Protein AF-A0A534KFH5-F1 (afdb_monomer)

Solvent-accessible surface area (backbone atoms only — not comparable to full-atom values): 18175 Å² total; per-residue (Å²): 114,73,72,60,55,53,53,53,50,49,30,51,48,39,43,49,52,37,51,52,51,51,50,51,52,35,37,39,68,59,77,52,80,60,92,93,58,89,71,63,81,54,71,61,78,78,60,47,71,56,69,56,45,55,55,50,54,41,42,52,52,22,48,53,49,59,43,48,62,54,52,51,61,60,44,59,79,79,47,93,49,73,67,57,58,50,51,53,50,49,53,52,49,51,52,53,50,50,52,51,51,51,50,47,52,50,53,37,50,73,74,68,34,56,68,47,49,53,53,49,49,53,50,50,53,53,48,52,52,50,48,65,74,41,43,64,65,51,50,33,39,51,52,38,51,50,37,67,74,68,55,80,67,55,78,65,39,79,49,74,58,96,88,52,37,20,30,29,70,46,85,48,55,82,50,69,44,62,49,72,63,84,67,98,66,86,80,89,82,86,84,88,67,93,68,70,63,66,54,56,53,44,52,38,37,47,77,68,46,31,67,62,29,56,68,42,36,65,65,54,60,73,70,54,93,51,75,83,60,58,79,77,55,68,57,51,66,42,75,49,75,46,82,53,98,54,40,76,47,72,44,80,47,72,71,72,59,78,93,46,43,66,62,53,51,52,53,44,53,51,47,38,49,56,60,42,71,74,35,93,91,53,76,84,70,58,93,70,81,86,83,77,80,61,92,90,58,86,74,80,79,78,130

Mean predicted aligned error: 19.4 Å

Sequence (303 aa):
MRVAAWRQARALLWVGMTLVLLLALFIFAGVVTIPGIPTPRVDLSSLGPWVYILPLLLATKALLEVLRPVFRAALRTHVRYEADIFAHFQIVSYVVWGTAFALVAYVLVENGGQDLAYLGTAFVVASAALIFVMQEPLLNLVGWLVLIAMGLYKLGDRIEMNQARGYVVDITPMNTTLREVGGLLYGDSFTGRYVTIPKLLLESAEDIVAPMMRENRAHLRSKYEFADLADYIAEEPKVGWGLGASSVDLTLVYFCPVFAKGAYRTRLVKRILEKFSGETRVAFAYPHMQMVPSADKKVSVVR

Foldseek 3Di:
DVVVVVLVVVLVVLVVVLVVLVVVLCQCCVVDDDPPDDRPVDPCVVVACCSVLVSLVSVLVSVLSVCLVVLQVVCVVPDDDPVVSVVVSVVVSVVSVVVSVVVVVVSCVVRPVVVVVVVVVVVVVVVVVVCVVCVLLVVLQVVLVCCVVVVPDDQQDFDDDDPFTAGFHDRDSNDTDGDGDDDPDDDDDDPPDDDCLQVQLLVLQCVQAFVVLQVCLVVVVVPDPDPVCNVVDDSGWDWDWDDDPFDIDIDIDGDDPPVCVVVSVVSSVVSSCVSQVVDPVHDDTDDDDDDDDDPPDPPPPDD

Structure (mmCIF, N/CA/C/O backbone):
data_AF-A0A534KFH5-F1
#
_entry.id   AF-A0A534KFH5-F1
#
loop_
_atom_site.group_PDB
_atom_site.id
_atom_site.type_symbol
_atom_site.label_atom_id
_atom_site.label_alt_id
_atom_site.label_comp_id
_atom_site.label_asym_id
_atom_site.label_entity_id
_atom_site.label_seq_id
_atom_site.pdbx_PDB_ins_code
_atom_site.Cartn_x
_atom_site.Cartn_y
_atom_site.Cartn_z
_atom_site.occupancy
_atom_site.B_iso_or_equiv
_atom_site.auth_seq_id
_atom_site.auth_comp_id
_atom_site.auth_asym_id
_atom_site.auth_atom_id
_atom_site.pdbx_PDB_model_num
ATOM 1 N N . MET A 1 1 ? -4.664 -9.629 -41.632 1.00 49.66 1 MET A N 1
ATOM 2 C CA . MET A 1 1 ? -3.550 -9.117 -42.474 1.00 49.66 1 MET A CA 1
ATOM 3 C C . MET A 1 1 ? -2.877 -7.850 -41.922 1.00 49.66 1 MET A C 1
ATOM 5 O O . MET A 1 1 ? -1.654 -7.818 -41.900 1.00 49.66 1 MET A O 1
ATOM 9 N N . ARG A 1 2 ? -3.607 -6.847 -41.397 1.00 51.28 2 ARG A N 1
ATOM 10 C CA . ARG A 1 2 ? -3.020 -5.573 -40.905 1.00 51.28 2 ARG A CA 1
ATOM 11 C C . ARG A 1 2 ? -1.972 -5.702 -39.776 1.00 51.28 2 ARG A C 1
ATOM 13 O O . ARG A 1 2 ? -0.983 -4.981 -39.781 1.00 51.28 2 ARG A O 1
ATOM 20 N N . VAL A 1 3 ? -2.129 -6.660 -38.856 1.00 58.59 3 VAL A N 1
ATOM 21 C CA . VAL A 1 3 ? -1.206 -6.855 -37.711 1.00 58.59 3 VAL A CA 1
ATOM 22 C C . VAL A 1 3 ? 0.163 -7.419 -38.131 1.00 58.59 3 VAL A C 1
ATOM 24 O O . VAL A 1 3 ? 1.182 -7.120 -37.511 1.00 58.59 3 VAL A O 1
ATOM 27 N N . ALA A 1 4 ? 0.218 -8.224 -39.197 1.00 61.19 4 ALA A N 1
ATOM 28 C CA . ALA A 1 4 ? 1.471 -8.796 -39.694 1.00 61.19 4 ALA A CA 1
ATOM 29 C C . ALA A 1 4 ? 2.334 -7.743 -40.408 1.00 61.19 4 ALA A C 1
ATOM 31 O O . ALA A 1 4 ? 3.537 -7.674 -40.157 1.00 61.19 4 ALA A O 1
ATOM 32 N N . ALA A 1 5 ? 1.700 -6.878 -41.208 1.00 66.81 5 ALA A N 1
ATOM 33 C CA . ALA A 1 5 ? 2.363 -5.780 -41.910 1.00 66.81 5 ALA A CA 1
ATOM 34 C C . ALA A 1 5 ? 3.001 -4.773 -40.938 1.00 66.81 5 ALA A C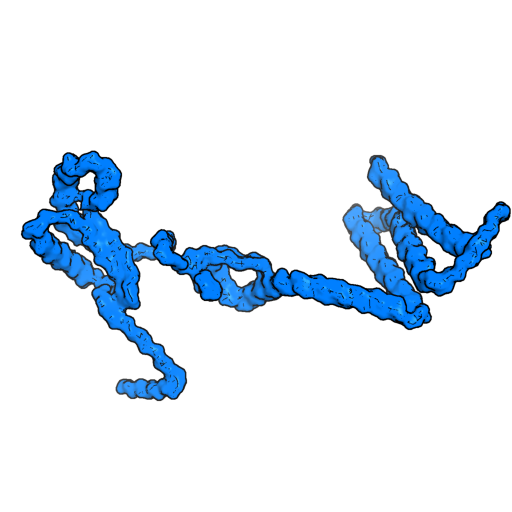 1
ATOM 36 O O . ALA A 1 5 ? 4.145 -4.373 -41.125 1.00 66.81 5 ALA A O 1
ATOM 37 N N . TRP A 1 6 ? 2.314 -4.433 -39.840 1.00 66.69 6 TRP A N 1
ATOM 38 C CA . TRP A 1 6 ? 2.844 -3.494 -38.844 1.00 66.69 6 TRP A CA 1
ATOM 39 C C . TRP A 1 6 ? 4.062 -4.046 -38.085 1.00 66.69 6 TRP A C 1
ATOM 41 O O . TRP A 1 6 ? 4.998 -3.315 -37.769 1.00 66.69 6 TRP A O 1
ATOM 51 N N . ARG A 1 7 ? 4.100 -5.363 -37.840 1.00 66.00 7 ARG A N 1
ATOM 52 C CA . ARG A 1 7 ? 5.252 -6.029 -37.210 1.00 66.00 7 ARG A CA 1
ATOM 53 C C . ARG A 1 7 ? 6.485 -6.063 -38.114 1.00 66.00 7 ARG A C 1
ATOM 55 O O . ARG A 1 7 ? 7.587 -5.865 -37.617 1.00 66.00 7 ARG A O 1
ATOM 62 N N . GLN A 1 8 ? 6.301 -6.314 -39.411 1.00 70.75 8 GLN A N 1
ATOM 63 C CA . GLN A 1 8 ? 7.390 -6.268 -40.394 1.00 70.75 8 GLN A CA 1
ATOM 64 C C . GLN A 1 8 ? 7.889 -4.833 -40.599 1.00 70.75 8 GLN A C 1
ATOM 66 O O . GLN A 1 8 ? 9.095 -4.612 -40.611 1.00 70.75 8 GLN A O 1
ATOM 71 N N . ALA A 1 9 ? 6.977 -3.857 -40.655 1.00 73.31 9 ALA A N 1
ATOM 72 C CA . ALA A 1 9 ? 7.325 -2.441 -40.727 1.00 73.31 9 ALA A CA 1
ATOM 73 C C . ALA A 1 9 ? 8.148 -1.990 -39.512 1.00 73.31 9 ALA A C 1
ATOM 75 O O . ALA A 1 9 ? 9.146 -1.300 -39.673 1.00 73.31 9 ALA A O 1
ATOM 76 N N . ARG A 1 10 ? 7.789 -2.428 -38.299 1.00 73.69 10 ARG A N 1
ATOM 77 C CA . ARG A 1 10 ? 8.550 -2.113 -37.084 1.00 73.69 10 ARG A CA 1
ATOM 78 C C . ARG A 1 10 ? 9.974 -2.680 -37.129 1.00 73.69 10 ARG A C 1
ATOM 80 O O . ARG A 1 10 ? 10.911 -1.924 -36.907 1.00 73.69 10 ARG A O 1
ATOM 87 N N . ALA A 1 11 ? 10.141 -3.947 -37.509 1.00 72.06 11 ALA A N 1
ATOM 88 C CA . ALA A 1 11 ? 11.471 -4.544 -37.650 1.00 72.06 11 ALA A CA 1
ATOM 89 C C . ALA A 1 11 ? 12.318 -3.813 -38.709 1.00 72.06 11 ALA A C 1
ATOM 91 O O . ALA A 1 11 ? 13.476 -3.494 -38.455 1.00 72.06 11 ALA A O 1
ATOM 92 N N . LEU A 1 12 ? 11.727 -3.479 -39.864 1.00 77.25 12 LEU A N 1
ATOM 93 C CA . LEU A 1 12 ? 12.395 -2.699 -40.911 1.00 77.25 12 LEU A CA 1
ATOM 94 C C . LEU A 1 12 ? 12.773 -1.289 -40.441 1.00 77.25 12 LEU A C 1
ATOM 96 O O . LEU A 1 12 ? 13.845 -0.808 -40.794 1.00 77.25 12 LEU A O 1
ATOM 100 N N . LEU A 1 13 ? 11.944 -0.647 -39.612 1.00 78.75 13 LEU A N 1
ATOM 101 C CA . LEU A 1 13 ? 12.259 0.652 -39.014 1.00 78.75 13 LEU A CA 1
ATOM 102 C C . LEU A 1 13 ? 13.457 0.569 -38.064 1.00 78.75 13 LEU A C 1
ATOM 104 O O . LEU A 1 13 ? 14.350 1.403 -38.166 1.00 78.75 13 LEU A O 1
ATOM 108 N N . TRP A 1 14 ? 13.518 -0.424 -37.169 1.00 75.69 14 TRP A N 1
ATOM 109 C CA . TRP A 1 14 ? 14.661 -0.559 -36.254 1.00 75.69 14 TRP A CA 1
ATOM 110 C C . TRP A 1 14 ? 15.946 -0.934 -36.994 1.00 75.69 14 TRP A C 1
ATOM 112 O O . TRP A 1 14 ? 16.987 -0.354 -36.698 1.00 75.69 14 TRP A O 1
ATOM 122 N N . VAL A 1 15 ? 15.876 -1.814 -37.999 1.00 75.62 15 VAL A N 1
ATOM 123 C CA . VAL A 1 15 ? 17.025 -2.142 -38.865 1.00 75.62 15 VAL A CA 1
ATOM 124 C C . VAL A 1 15 ? 17.484 -0.918 -39.657 1.00 75.62 15 VAL A C 1
ATOM 126 O O . VAL A 1 15 ? 18.671 -0.594 -39.656 1.00 75.62 15 VAL A O 1
ATOM 129 N N . GLY A 1 16 ? 16.553 -0.192 -40.280 1.00 73.56 16 GLY A N 1
ATOM 130 C CA . GLY A 1 16 ? 16.851 1.049 -40.991 1.00 73.56 16 GLY A CA 1
ATOM 131 C C . GLY A 1 16 ? 17.490 2.086 -40.070 1.00 73.56 16 GLY A C 1
ATOM 132 O O . GLY A 1 16 ? 18.516 2.660 -40.416 1.00 73.56 16 GLY A O 1
ATOM 133 N N . MET A 1 17 ? 16.962 2.254 -38.857 1.00 75.25 17 MET A N 1
ATOM 134 C CA . MET A 1 17 ? 17.508 3.179 -37.865 1.00 75.25 17 MET A CA 1
ATOM 135 C C . MET A 1 17 ? 18.910 2.773 -37.397 1.00 75.25 17 MET A C 1
ATOM 137 O O . MET A 1 17 ? 19.767 3.640 -37.261 1.00 75.25 17 MET A O 1
ATOM 141 N N . THR A 1 18 ? 19.190 1.476 -37.218 1.00 76.12 18 THR A N 1
ATOM 142 C CA . THR A 1 18 ? 20.554 1.003 -36.916 1.00 76.12 18 THR A CA 1
ATOM 143 C C . THR A 1 18 ? 21.526 1.230 -38.055 1.00 76.12 18 THR A C 1
ATOM 145 O O . THR A 1 18 ? 22.659 1.631 -37.814 1.00 76.12 18 THR A O 1
ATOM 148 N N . LEU A 1 19 ? 21.086 1.013 -39.292 1.00 77.12 19 LEU A N 1
ATOM 149 C CA . LEU A 1 19 ? 21.929 1.148 -40.470 1.00 77.12 19 LEU A CA 1
ATOM 150 C C . LEU A 1 19 ? 22.238 2.623 -40.746 1.00 77.12 19 LEU A C 1
ATOM 152 O O . LEU A 1 19 ? 23.383 2.961 -41.021 1.00 77.12 19 LEU A O 1
ATOM 156 N N . VAL A 1 20 ? 21.254 3.510 -40.566 1.00 79.19 20 VAL A N 1
ATOM 157 C CA . VAL A 1 20 ? 21.435 4.969 -40.623 1.00 79.19 20 VAL A CA 1
ATOM 158 C C . VAL A 1 20 ? 22.360 5.458 -39.508 1.00 79.19 20 VAL A C 1
ATOM 160 O O . VAL A 1 20 ? 23.243 6.266 -39.777 1.00 79.19 20 VAL A O 1
ATOM 163 N N . LEU A 1 21 ? 22.206 4.959 -38.277 1.00 77.25 21 LEU A N 1
ATOM 164 C CA . LEU A 1 21 ? 23.070 5.334 -37.154 1.00 77.25 21 LEU A CA 1
ATOM 165 C C . LEU A 1 21 ? 24.523 4.877 -37.380 1.00 77.25 21 LEU A C 1
ATOM 167 O O . LEU A 1 21 ? 25.444 5.662 -37.172 1.00 77.25 21 LEU A O 1
ATOM 171 N N . LEU A 1 22 ? 24.734 3.640 -37.844 1.00 75.38 22 LEU A N 1
ATOM 172 C CA . LEU A 1 22 ? 26.064 3.118 -38.178 1.00 75.38 22 LEU A CA 1
ATOM 173 C C . LEU A 1 22 ? 26.692 3.873 -39.353 1.00 75.38 22 LEU A C 1
ATOM 175 O O . LEU A 1 22 ? 27.874 4.195 -39.293 1.00 75.38 22 LEU A O 1
ATOM 179 N N . LEU A 1 23 ? 25.909 4.197 -40.388 1.00 73.19 23 LEU A N 1
ATOM 180 C CA . LEU A 1 23 ? 26.361 4.985 -41.536 1.00 73.19 23 LEU A CA 1
ATOM 181 C C . LEU A 1 23 ? 26.751 6.408 -41.116 1.00 73.19 23 LEU A C 1
ATOM 183 O O . LEU A 1 23 ? 27.814 6.884 -41.504 1.00 73.19 23 LEU A O 1
ATOM 187 N N . ALA A 1 24 ? 25.938 7.066 -40.286 1.00 69.12 24 ALA A N 1
ATOM 188 C CA . ALA A 1 24 ? 26.260 8.377 -39.731 1.00 69.12 24 ALA A CA 1
ATOM 189 C C . ALA A 1 24 ? 27.569 8.323 -38.931 1.00 69.12 24 ALA A C 1
ATOM 191 O O . ALA A 1 24 ? 28.459 9.138 -39.157 1.00 69.12 24 ALA A O 1
ATOM 192 N N . LEU A 1 25 ? 27.730 7.320 -38.066 1.00 70.81 25 LEU A N 1
ATOM 193 C CA . LEU A 1 25 ? 28.939 7.124 -37.268 1.00 70.81 25 LEU A CA 1
ATOM 194 C C . LEU A 1 25 ? 30.177 6.868 -38.147 1.00 70.81 25 LEU A C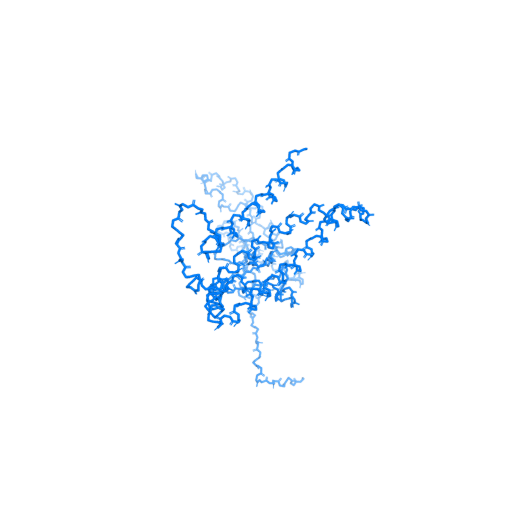 1
ATOM 196 O O . LEU A 1 25 ? 31.229 7.441 -37.886 1.00 70.81 25 LEU A O 1
ATOM 200 N N . PHE A 1 26 ? 30.044 6.099 -39.232 1.00 68.06 26 PHE A N 1
ATOM 201 C CA . PHE A 1 26 ? 31.112 5.862 -40.216 1.00 68.06 26 PHE A CA 1
ATOM 202 C C . PHE A 1 26 ? 31.507 7.119 -41.010 1.00 68.06 26 PHE A C 1
ATOM 204 O O . PHE A 1 26 ? 32.684 7.299 -41.333 1.00 68.06 26 PHE A O 1
ATOM 211 N N . ILE A 1 27 ? 30.536 7.987 -41.320 1.00 66.44 27 ILE A N 1
ATOM 212 C CA . ILE A 1 27 ? 30.763 9.279 -41.989 1.00 66.44 27 ILE A CA 1
ATOM 213 C C . ILE A 1 27 ? 31.472 10.249 -41.036 1.00 66.44 27 ILE A C 1
ATOM 215 O O . ILE A 1 27 ? 32.461 10.867 -41.426 1.00 66.44 27 ILE A O 1
ATOM 219 N N . PHE A 1 28 ? 31.026 10.346 -39.779 1.00 63.09 28 PHE A N 1
ATOM 220 C CA . PHE A 1 28 ? 31.676 11.186 -38.764 1.00 63.09 28 PHE A CA 1
ATOM 221 C C . PHE A 1 28 ? 33.072 10.673 -38.380 1.00 63.09 28 PHE A C 1
ATOM 223 O O . PHE A 1 28 ? 33.953 11.479 -38.095 1.00 63.09 28 PHE A O 1
ATOM 230 N N . ALA A 1 29 ? 33.302 9.355 -38.438 1.00 60.50 29 ALA A N 1
ATOM 231 C CA . ALA A 1 29 ? 34.618 8.737 -38.247 1.00 60.50 29 ALA A CA 1
ATOM 232 C C . ALA A 1 29 ? 35.566 8.918 -39.441 1.00 60.50 29 ALA A C 1
ATOM 234 O O . ALA A 1 29 ? 36.735 8.547 -39.356 1.00 60.50 29 ALA A O 1
ATOM 235 N N . GLY A 1 30 ? 35.083 9.481 -40.554 1.00 59.44 30 GLY A N 1
ATOM 236 C CA . GLY A 1 30 ? 35.883 9.727 -41.753 1.00 59.44 30 GLY A CA 1
ATOM 237 C C . GLY A 1 30 ? 36.277 8.462 -42.521 1.00 59.44 30 GLY A C 1
ATOM 238 O O . GLY A 1 30 ? 37.145 8.533 -43.388 1.00 59.44 30 GLY A O 1
ATOM 239 N N . VAL A 1 31 ? 35.658 7.313 -42.225 1.00 62.59 31 VAL A N 1
ATOM 240 C CA . VAL A 1 31 ? 35.955 6.028 -42.883 1.00 62.59 31 VAL A CA 1
ATOM 241 C C . VAL A 1 31 ? 35.213 5.906 -44.223 1.00 62.59 31 VAL A C 1
ATOM 243 O O . VAL A 1 31 ? 35.704 5.260 -45.145 1.00 62.59 31 VAL A O 1
ATOM 246 N N . VAL A 1 32 ? 34.054 6.562 -44.365 1.00 59.31 32 VAL A N 1
ATOM 247 C CA . VAL A 1 32 ? 33.308 6.664 -45.632 1.00 59.31 32 VAL A CA 1
ATOM 248 C C . VAL A 1 32 ? 33.395 8.093 -46.159 1.00 59.31 32 VAL A C 1
ATOM 250 O O . VAL A 1 32 ? 32.857 9.025 -45.564 1.00 59.31 32 VAL A O 1
ATOM 253 N N . THR A 1 33 ? 34.066 8.264 -47.297 1.00 56.16 33 THR A N 1
ATOM 254 C CA . THR A 1 33 ? 34.157 9.537 -48.014 1.00 56.16 33 THR A CA 1
ATOM 255 C C . THR A 1 33 ? 33.080 9.600 -49.094 1.00 56.16 33 THR A C 1
ATOM 257 O O . THR A 1 33 ? 33.031 8.774 -50.004 1.00 56.16 33 THR A O 1
ATOM 260 N N . ILE A 1 34 ? 32.189 10.590 -49.000 1.00 60.25 34 ILE A N 1
ATOM 261 C CA . ILE A 1 34 ? 31.257 10.913 -50.085 1.00 60.25 34 ILE A CA 1
ATOM 262 C C . ILE A 1 34 ? 31.996 11.877 -51.024 1.00 60.25 34 ILE A C 1
ATOM 264 O O . ILE A 1 34 ? 32.411 12.949 -50.572 1.00 60.25 34 ILE A O 1
ATOM 268 N N . PRO A 1 35 ? 32.203 11.532 -52.307 1.00 55.31 35 PRO A N 1
ATOM 269 C CA . PRO A 1 35 ? 32.918 12.404 -53.231 1.00 55.31 35 PRO A CA 1
ATOM 270 C C . PRO A 1 35 ? 32.186 13.750 -53.372 1.00 55.31 35 PRO A C 1
ATOM 272 O O . PRO A 1 35 ? 31.025 13.788 -53.769 1.00 55.31 35 PRO A O 1
ATOM 275 N N . GLY A 1 36 ? 32.868 14.851 -53.032 1.00 66.06 36 GLY A N 1
ATOM 276 C CA . GLY A 1 36 ? 32.372 16.226 -53.204 1.00 66.06 36 GLY A CA 1
ATOM 277 C C . GLY A 1 36 ? 31.897 16.960 -51.941 1.00 66.06 36 GLY A C 1
ATOM 278 O O . GLY A 1 36 ? 31.566 18.138 -52.044 1.00 66.06 36 GLY A O 1
ATOM 279 N N . ILE A 1 37 ? 31.895 16.332 -50.757 1.00 66.62 37 ILE A N 1
ATOM 280 C CA . ILE A 1 37 ? 31.559 16.999 -49.483 1.00 66.62 37 ILE A CA 1
ATOM 281 C C . ILE A 1 37 ? 32.794 16.980 -48.568 1.00 66.62 37 ILE A C 1
ATOM 283 O O . ILE A 1 37 ? 33.339 15.899 -48.333 1.00 66.62 37 ILE A O 1
ATOM 287 N N . PRO A 1 38 ? 33.262 18.125 -48.029 1.00 62.81 38 PRO A N 1
ATOM 288 C CA . PRO A 1 38 ? 34.311 18.120 -47.015 1.00 62.81 38 PRO A CA 1
ATOM 289 C C . PRO A 1 38 ? 33.804 17.363 -45.782 1.00 62.81 38 PRO A C 1
ATOM 291 O O . PRO A 1 38 ? 32.846 17.782 -45.136 1.00 62.81 38 PRO A O 1
ATOM 294 N N . THR A 1 39 ? 34.418 16.220 -45.473 1.00 60.62 39 THR A N 1
ATOM 295 C CA . THR A 1 39 ? 34.040 15.409 -44.311 1.00 60.62 39 THR A CA 1
ATOM 296 C C . THR A 1 39 ? 34.457 16.137 -43.033 1.00 60.62 39 THR A C 1
ATOM 298 O O . THR A 1 39 ? 35.661 16.359 -42.846 1.00 60.62 39 THR A O 1
ATOM 301 N N . PRO A 1 40 ? 33.525 16.500 -42.137 1.00 58.91 40 PRO A N 1
ATOM 302 C CA . PRO A 1 40 ? 33.897 17.016 -40.830 1.00 58.91 40 PRO A CA 1
ATOM 303 C C . PRO A 1 40 ? 34.594 15.895 -40.051 1.00 58.91 40 PRO A C 1
ATOM 305 O O . PRO A 1 40 ? 33.976 14.885 -39.723 1.00 58.91 40 PRO A O 1
ATOM 308 N N . ARG A 1 41 ? 35.893 16.055 -39.773 1.00 57.75 41 ARG A N 1
ATOM 309 C CA . ARG A 1 41 ? 36.621 15.185 -38.841 1.00 57.75 41 ARG A CA 1
ATOM 310 C C . ARG A 1 41 ? 36.240 15.615 -37.433 1.00 57.75 41 ARG A C 1
ATOM 312 O O . ARG A 1 41 ? 36.845 16.524 -36.875 1.00 57.75 41 ARG A O 1
ATOM 319 N N . VAL A 1 42 ? 35.173 15.027 -36.910 1.00 62.72 42 VAL A N 1
ATOM 320 C CA . VAL A 1 42 ? 34.828 15.178 -35.499 1.00 62.72 42 VAL A CA 1
ATOM 321 C C . VAL A 1 42 ? 35.642 14.135 -34.747 1.00 62.72 42 VAL A C 1
ATOM 323 O O . VAL A 1 42 ? 35.519 12.945 -35.030 1.00 62.72 42 VAL A O 1
ATOM 326 N N . ASP A 1 43 ? 36.479 14.564 -33.805 1.00 64.06 43 ASP A N 1
ATOM 327 C CA . ASP A 1 43 ? 37.190 13.646 -32.917 1.00 64.06 43 ASP A CA 1
ATOM 328 C C . ASP A 1 43 ? 36.171 12.894 -32.047 1.00 64.06 43 ASP A C 1
ATOM 330 O O . ASP A 1 43 ? 35.710 13.386 -31.015 1.00 64.06 43 ASP A O 1
ATOM 334 N N . LEU A 1 44 ? 35.794 11.685 -32.473 1.00 61.25 44 LEU A N 1
ATOM 335 C CA . LEU A 1 44 ? 34.844 10.817 -31.762 1.00 61.25 44 LEU A CA 1
ATOM 336 C C . LEU A 1 44 ? 35.363 10.343 -30.404 1.00 61.25 44 LEU A C 1
ATOM 338 O O . LEU A 1 44 ? 34.580 9.869 -29.587 1.00 61.25 44 LEU A O 1
ATOM 342 N N . SER A 1 45 ? 36.658 10.515 -30.141 1.00 61.72 45 SER A N 1
ATOM 343 C CA . SER A 1 45 ? 37.254 10.333 -28.818 1.00 61.72 45 SER A CA 1
ATOM 344 C C . SER A 1 45 ? 36.663 11.286 -27.771 1.00 61.72 45 SER A C 1
ATOM 346 O O . SER A 1 45 ? 36.611 10.927 -26.599 1.00 61.72 45 SER A O 1
ATOM 348 N N . SER A 1 46 ? 36.160 12.461 -28.176 1.00 64.31 46 SER A N 1
ATOM 349 C CA . SER A 1 46 ? 35.515 13.432 -27.274 1.00 64.31 46 SER A CA 1
ATOM 350 C C . SER A 1 46 ? 34.095 13.038 -26.851 1.00 64.31 46 SER A C 1
ATOM 352 O O . SER A 1 46 ? 33.627 13.448 -25.792 1.00 64.31 46 SER A O 1
ATOM 354 N N . LEU A 1 47 ? 33.410 12.221 -27.657 1.00 63.81 47 LEU A N 1
ATOM 355 C CA . LEU A 1 47 ? 32.049 11.741 -27.392 1.00 63.81 47 LEU A CA 1
ATOM 356 C C . LEU A 1 47 ? 32.030 10.518 -26.453 1.00 63.81 47 LEU A C 1
ATOM 358 O O . LEU A 1 47 ? 30.956 10.018 -26.105 1.00 63.81 47 LEU A O 1
ATOM 362 N N . GLY A 1 48 ? 33.208 10.054 -26.024 1.00 70.94 48 GLY A N 1
ATOM 363 C CA . GLY A 1 48 ? 33.371 8.996 -25.033 1.00 70.94 48 GLY A CA 1
ATOM 364 C C . GLY A 1 48 ? 32.822 7.629 -25.479 1.00 70.94 48 GLY A C 1
ATOM 365 O O . GLY A 1 48 ? 32.563 7.396 -26.665 1.00 70.94 48 GLY A O 1
ATOM 366 N N . PRO A 1 49 ? 32.605 6.694 -24.537 1.00 74.75 49 PRO A N 1
ATOM 367 C CA . PRO A 1 49 ? 32.123 5.342 -24.834 1.00 74.75 49 PRO A CA 1
ATOM 368 C C . PRO A 1 49 ? 30.682 5.308 -25.379 1.00 74.75 49 PRO A C 1
ATOM 370 O O . PRO A 1 49 ? 30.251 4.297 -25.941 1.00 74.75 49 PRO A O 1
ATOM 373 N N . TRP A 1 50 ? 29.934 6.414 -25.279 1.00 73.50 50 TRP A N 1
ATOM 374 C CA . TRP A 1 50 ? 28.553 6.547 -25.760 1.00 73.50 50 TRP A CA 1
ATOM 375 C C . TRP A 1 50 ? 28.396 6.287 -27.256 1.00 73.50 50 TRP A C 1
ATOM 377 O O . TRP A 1 50 ? 27.373 5.741 -27.681 1.00 73.50 50 TRP A O 1
ATOM 387 N N . VAL A 1 51 ? 29.434 6.611 -28.032 1.00 77.12 51 VAL A N 1
ATOM 388 C CA . VAL A 1 51 ? 29.513 6.346 -29.474 1.00 77.12 51 VAL A CA 1
ATOM 389 C C . VAL A 1 51 ? 29.374 4.858 -29.772 1.00 77.12 51 VAL A C 1
ATOM 391 O O . VAL A 1 51 ? 28.782 4.510 -30.782 1.00 77.12 51 VAL A O 1
ATOM 394 N N . TYR A 1 52 ? 29.849 3.976 -28.892 1.00 76.81 52 TYR A N 1
ATOM 395 C CA . TYR A 1 52 ? 29.767 2.526 -29.080 1.00 76.81 52 TYR A CA 1
ATOM 396 C C . TYR A 1 52 ? 28.539 1.918 -28.393 1.00 76.81 52 TYR A C 1
ATOM 398 O O . TYR A 1 52 ? 27.918 1.000 -28.927 1.00 76.81 52 TYR A O 1
ATOM 406 N N . ILE A 1 53 ? 28.139 2.457 -27.238 1.00 80.75 53 ILE A N 1
ATOM 407 C CA . ILE A 1 53 ? 27.025 1.928 -26.435 1.00 80.75 53 ILE A CA 1
ATOM 408 C C . ILE A 1 53 ? 25.679 2.097 -27.150 1.00 80.75 53 ILE A C 1
ATOM 410 O O . ILE A 1 53 ? 24.907 1.142 -27.251 1.00 80.75 53 ILE A O 1
ATOM 414 N N . LEU A 1 54 ? 25.387 3.293 -27.672 1.00 82.12 54 LEU A N 1
ATOM 415 C CA . LEU A 1 54 ? 24.113 3.573 -28.341 1.00 82.12 54 LEU A CA 1
ATOM 416 C C . LEU A 1 54 ? 23.871 2.693 -29.580 1.00 82.12 54 LEU A C 1
ATOM 418 O O . LEU A 1 54 ? 22.808 2.065 -29.644 1.00 82.12 54 LEU A O 1
ATOM 422 N N . PRO A 1 55 ? 24.809 2.570 -30.541 1.00 82.31 55 PRO A N 1
ATOM 423 C CA . PRO A 1 55 ? 24.624 1.669 -31.671 1.00 82.31 55 PRO A CA 1
ATOM 424 C C . PRO A 1 55 ? 24.604 0.204 -31.254 1.00 82.31 55 PRO A C 1
ATOM 426 O O . PRO A 1 55 ? 23.835 -0.547 -31.844 1.00 82.31 55 PRO A O 1
ATOM 429 N N . LEU A 1 56 ? 25.358 -0.214 -30.232 1.00 84.31 56 LEU A N 1
ATOM 430 C CA . LEU A 1 56 ? 25.321 -1.593 -29.737 1.00 84.31 56 LEU A CA 1
ATOM 431 C C . LEU A 1 56 ? 23.933 -1.973 -29.197 1.00 84.31 56 LEU A C 1
ATOM 433 O O . LEU A 1 56 ? 23.388 -3.019 -29.563 1.00 84.31 56 LEU A O 1
ATOM 437 N N . LEU A 1 57 ? 23.326 -1.127 -28.358 1.00 86.12 57 LEU A N 1
ATOM 438 C CA . LEU A 1 57 ? 21.982 -1.375 -27.821 1.00 86.12 57 LEU A CA 1
ATOM 439 C C . LEU A 1 57 ? 20.919 -1.322 -28.924 1.00 86.12 57 LEU A C 1
ATOM 441 O O . LEU A 1 57 ? 19.999 -2.147 -28.957 1.00 86.12 57 LEU A O 1
ATOM 445 N N . LEU A 1 58 ? 21.063 -0.381 -29.859 1.00 85.75 58 LEU A N 1
ATOM 446 C CA . LEU A 1 58 ? 20.169 -0.256 -31.003 1.00 85.75 58 LEU A CA 1
ATOM 447 C C . LEU A 1 58 ? 20.266 -1.483 -31.926 1.00 85.75 58 LEU A C 1
ATOM 449 O O . LEU A 1 58 ? 19.236 -2.036 -32.315 1.00 85.75 58 LEU A O 1
ATOM 453 N N . ALA A 1 59 ? 21.485 -1.946 -32.214 1.00 81.12 59 ALA A N 1
ATOM 454 C CA . ALA A 1 59 ? 21.770 -3.140 -33.006 1.00 81.12 59 ALA A CA 1
ATOM 455 C C . ALA A 1 59 ? 21.229 -4.400 -32.330 1.00 81.12 59 ALA A C 1
ATOM 457 O O . ALA A 1 59 ? 20.580 -5.210 -32.987 1.00 81.12 59 ALA A O 1
ATOM 458 N N . THR A 1 60 ? 21.401 -4.531 -31.012 1.00 87.75 60 THR A N 1
ATOM 459 C CA . THR A 1 60 ? 20.833 -5.640 -30.228 1.00 87.75 60 THR A CA 1
ATOM 460 C C . THR A 1 60 ? 19.308 -5.666 -30.343 1.00 87.75 60 THR A C 1
ATOM 462 O O . THR A 1 60 ? 18.707 -6.715 -30.589 1.00 87.75 60 THR A O 1
ATOM 465 N N . LYS A 1 61 ? 18.657 -4.503 -30.233 1.00 86.38 61 LYS A N 1
ATOM 466 C CA . LYS A 1 61 ? 17.205 -4.394 -30.396 1.00 86.38 61 LYS A CA 1
ATOM 467 C C . LYS A 1 61 ? 16.750 -4.731 -31.818 1.00 86.38 61 LYS A C 1
ATOM 469 O O . LYS A 1 61 ? 15.777 -5.471 -31.971 1.00 86.38 61 LYS A O 1
ATOM 474 N N . ALA A 1 62 ? 17.437 -4.220 -32.839 1.00 84.06 62 ALA A N 1
ATOM 475 C CA . ALA A 1 62 ? 17.131 -4.535 -34.232 1.00 84.06 62 ALA A CA 1
ATOM 476 C C . ALA A 1 62 ? 17.309 -6.034 -34.518 1.00 84.06 62 ALA A C 1
ATOM 478 O O . ALA A 1 62 ? 16.418 -6.653 -35.098 1.00 84.06 62 ALA A O 1
ATOM 479 N N . LEU A 1 63 ? 18.393 -6.641 -34.024 1.00 83.81 63 LEU A N 1
ATOM 480 C CA . LEU A 1 63 ? 18.655 -8.075 -34.126 1.00 83.81 63 LEU A CA 1
ATOM 481 C C . LEU A 1 63 ? 17.516 -8.896 -33.511 1.00 83.81 63 LEU A C 1
ATOM 483 O O . LEU A 1 63 ? 17.007 -9.808 -34.158 1.00 83.81 63 LEU A O 1
ATOM 487 N N . LEU A 1 64 ? 17.063 -8.556 -32.301 1.00 85.56 64 LEU A N 1
ATOM 488 C CA . LEU A 1 64 ? 15.950 -9.256 -31.650 1.00 85.56 64 LEU A CA 1
ATOM 489 C C . LEU A 1 64 ? 14.632 -9.114 -32.423 1.00 85.56 64 LEU A C 1
ATOM 491 O O . LEU A 1 64 ? 13.859 -10.072 -32.504 1.00 85.56 64 LEU A O 1
ATOM 495 N N . GLU A 1 65 ? 14.344 -7.947 -33.004 1.00 82.94 65 GLU A N 1
ATOM 496 C CA . GLU A 1 65 ? 13.137 -7.766 -33.817 1.00 82.94 65 GLU A CA 1
ATOM 497 C C . GLU A 1 65 ? 13.193 -8.541 -35.146 1.00 82.94 65 GLU A C 1
ATOM 499 O O . GLU A 1 65 ? 12.172 -9.110 -35.549 1.00 82.94 65 GLU A O 1
ATOM 504 N N . VAL A 1 66 ? 14.369 -8.647 -35.774 1.00 82.00 66 VAL A N 1
ATOM 505 C CA . VAL A 1 66 ? 14.604 -9.456 -36.988 1.00 82.00 66 VAL A CA 1
ATOM 506 C C . VAL A 1 66 ? 14.590 -10.955 -36.693 1.00 82.00 66 VAL A C 1
ATOM 508 O O . VAL A 1 66 ? 14.059 -11.736 -37.483 1.00 82.00 66 VAL A O 1
ATOM 511 N N . LEU A 1 67 ? 15.121 -11.375 -35.544 1.00 81.38 67 LEU A N 1
ATOM 512 C CA . LEU A 1 67 ? 15.177 -12.783 -35.152 1.00 81.38 67 LEU A CA 1
ATOM 513 C C . LEU A 1 67 ? 13.807 -13.304 -34.698 1.00 81.38 67 LEU A C 1
ATOM 515 O O . LEU A 1 67 ? 13.515 -14.486 -34.847 1.00 81.38 67 LEU A O 1
ATOM 519 N N . ARG A 1 68 ? 12.919 -12.433 -34.204 1.00 82.25 68 ARG A N 1
ATOM 520 C CA . ARG A 1 68 ? 11.562 -12.792 -33.755 1.00 82.25 68 ARG A CA 1
ATOM 521 C C . ARG A 1 68 ? 10.736 -13.609 -34.769 1.00 82.25 68 ARG A C 1
ATOM 523 O O . ARG A 1 68 ? 10.138 -14.604 -34.354 1.00 82.25 68 ARG A O 1
ATOM 530 N N . PRO A 1 69 ? 10.612 -13.234 -36.061 1.00 79.00 69 PRO A N 1
ATOM 531 C CA . PRO A 1 69 ? 9.907 -14.050 -37.052 1.00 79.00 69 PRO A CA 1
ATOM 532 C C . PRO A 1 69 ? 10.599 -15.391 -37.328 1.00 79.00 69 PRO A C 1
ATOM 534 O O . PRO A 1 69 ? 9.901 -16.393 -37.461 1.00 79.00 69 PRO A O 1
ATOM 537 N N . VAL A 1 70 ? 11.935 -15.422 -37.360 1.00 80.06 70 VAL A N 1
ATOM 538 C CA . VAL A 1 70 ? 12.726 -16.644 -37.588 1.00 80.06 70 VAL A CA 1
ATOM 539 C C . VAL A 1 70 ? 12.554 -17.619 -36.425 1.00 80.06 70 VAL A C 1
ATOM 541 O O . VAL A 1 70 ? 12.237 -18.785 -36.634 1.00 80.06 70 VAL A O 1
ATOM 544 N N . PHE A 1 71 ? 12.653 -17.122 -35.192 1.00 77.94 71 PHE A N 1
ATOM 545 C CA . PHE A 1 71 ? 12.472 -17.905 -33.973 1.00 77.94 71 PHE A CA 1
ATOM 546 C C . PHE A 1 71 ? 11.061 -18.496 -33.891 1.00 77.94 71 PHE A C 1
ATOM 548 O O . PHE A 1 71 ? 10.881 -19.668 -33.572 1.00 77.94 71 PHE A O 1
ATOM 555 N N . ARG A 1 72 ? 10.044 -17.712 -34.274 1.00 78.38 72 ARG A N 1
ATOM 556 C CA . ARG A 1 72 ? 8.663 -18.201 -34.372 1.00 78.38 72 ARG A CA 1
ATOM 557 C C . ARG A 1 72 ? 8.510 -19.285 -35.440 1.00 78.38 72 ARG A C 1
ATOM 559 O O . ARG A 1 72 ? 7.799 -20.254 -35.200 1.00 78.38 72 ARG A O 1
ATOM 566 N N . ALA A 1 73 ? 9.136 -19.120 -36.605 1.00 77.81 73 ALA A N 1
ATOM 567 C CA . ALA A 1 73 ? 9.089 -20.114 -37.675 1.00 77.81 73 ALA A CA 1
ATOM 568 C C . ALA A 1 73 ? 9.776 -21.426 -37.260 1.00 77.81 73 ALA A C 1
ATOM 570 O O . ALA A 1 73 ? 9.230 -22.498 -37.510 1.00 77.81 73 ALA A O 1
ATOM 571 N N . ALA A 1 74 ? 10.911 -21.338 -36.561 1.00 76.56 74 ALA A N 1
ATOM 572 C CA . ALA A 1 74 ? 11.658 -22.487 -36.061 1.00 76.56 74 ALA A CA 1
ATOM 573 C C . ALA A 1 74 ? 10.887 -23.262 -34.976 1.00 76.56 74 ALA A C 1
ATOM 575 O O . ALA A 1 74 ? 10.701 -24.473 -35.099 1.00 76.56 74 ALA A O 1
ATOM 576 N N . LEU A 1 75 ? 10.364 -22.575 -33.950 1.00 75.62 75 LEU A N 1
ATOM 577 C CA . LEU A 1 75 ? 9.683 -23.228 -32.821 1.00 75.62 75 LEU A CA 1
ATOM 578 C C . LEU A 1 75 ? 8.268 -23.730 -33.144 1.00 75.62 75 LEU A C 1
ATOM 580 O O . LEU A 1 75 ? 7.742 -24.563 -32.406 1.00 75.62 75 LEU A O 1
ATOM 584 N N . ARG A 1 76 ? 7.664 -23.303 -34.262 1.00 72.00 76 ARG A N 1
ATOM 585 C CA . ARG A 1 76 ? 6.361 -23.822 -34.721 1.00 72.00 76 ARG A CA 1
ATOM 586 C C . ARG A 1 76 ? 6.392 -25.325 -35.026 1.00 72.00 76 ARG A C 1
ATOM 588 O O . ARG A 1 76 ? 5.349 -25.966 -35.028 1.00 72.00 76 ARG A O 1
ATOM 595 N N . THR A 1 77 ? 7.578 -25.877 -35.284 1.00 74.06 77 THR A N 1
ATOM 596 C CA . THR A 1 77 ? 7.770 -27.312 -35.546 1.00 74.06 77 THR A CA 1
ATOM 597 C C . THR A 1 77 ? 7.774 -28.164 -34.275 1.00 74.06 77 THR A C 1
ATOM 599 O O . THR A 1 77 ? 7.444 -29.342 -34.347 1.00 74.06 77 THR A O 1
ATOM 602 N N . HIS A 1 78 ? 8.116 -27.579 -33.121 1.00 74.88 78 HIS A N 1
ATOM 603 C CA . HIS A 1 78 ? 8.330 -28.307 -31.865 1.00 74.88 78 HIS A CA 1
ATOM 604 C C . HIS A 1 78 ? 7.292 -27.993 -30.778 1.00 74.88 78 HIS A C 1
ATOM 606 O O . HIS A 1 78 ? 7.112 -28.796 -29.866 1.00 74.88 78 HIS A O 1
ATOM 612 N N . VAL A 1 79 ? 6.586 -26.859 -30.857 1.00 72.44 79 VAL A N 1
ATOM 613 C CA . VAL A 1 79 ? 5.678 -26.399 -29.793 1.00 72.44 79 VAL A CA 1
ATOM 614 C C . VAL A 1 79 ? 4.272 -26.158 -30.347 1.00 72.44 79 VAL A C 1
ATOM 616 O O . VAL A 1 79 ? 4.088 -25.398 -31.296 1.00 72.44 79 VAL A O 1
ATOM 619 N N . ARG A 1 80 ? 3.264 -26.817 -29.750 1.00 62.97 80 ARG A N 1
ATOM 620 C CA . ARG A 1 80 ? 1.857 -26.777 -30.202 1.00 62.97 80 ARG A CA 1
ATOM 621 C C . ARG A 1 80 ? 1.109 -25.493 -29.819 1.00 62.97 80 ARG A C 1
ATOM 623 O O . ARG A 1 80 ? 0.171 -25.128 -30.522 1.00 62.97 80 ARG A O 1
ATOM 630 N N . TYR A 1 81 ? 1.506 -24.816 -28.740 1.00 76.12 81 TYR A N 1
ATOM 631 C CA . TYR A 1 81 ? 0.822 -23.623 -28.229 1.00 76.12 81 TYR A CA 1
ATOM 632 C C . TYR A 1 81 ? 1.580 -22.334 -28.577 1.00 76.12 81 TYR A C 1
ATOM 634 O O . TYR A 1 81 ? 2.777 -22.212 -28.325 1.00 76.12 81 TYR A O 1
ATOM 642 N N . GLU A 1 82 ? 0.882 -21.330 -29.122 1.00 73.00 82 GLU A N 1
ATOM 643 C CA . GLU A 1 82 ? 1.495 -20.036 -29.476 1.00 73.00 82 GLU A CA 1
ATOM 644 C C . GLU A 1 82 ? 2.023 -19.259 -28.255 1.00 73.00 82 GLU A C 1
ATOM 646 O O . GLU A 1 82 ? 2.994 -18.507 -28.381 1.00 73.00 82 GLU A O 1
ATOM 651 N N . ALA A 1 83 ? 1.414 -19.452 -27.080 1.00 71.12 83 ALA A N 1
ATOM 652 C CA . ALA A 1 83 ? 1.821 -18.804 -25.833 1.00 71.12 83 ALA A CA 1
ATOM 653 C C . ALA A 1 83 ? 3.224 -19.246 -25.382 1.00 71.12 83 ALA A C 1
ATOM 655 O O . ALA A 1 83 ? 4.048 -18.410 -25.007 1.00 71.12 83 ALA A O 1
ATOM 656 N N . ASP A 1 84 ? 3.537 -20.534 -25.518 1.00 76.12 84 ASP A N 1
ATOM 657 C CA . ASP A 1 84 ? 4.839 -21.082 -25.141 1.00 76.12 84 ASP A CA 1
ATOM 658 C C . ASP A 1 84 ? 5.947 -20.572 -26.071 1.00 76.12 84 ASP A C 1
ATOM 660 O O . ASP A 1 84 ? 7.035 -20.226 -25.613 1.00 76.12 84 ASP A O 1
ATOM 664 N N . ILE A 1 85 ? 5.670 -20.427 -27.373 1.00 76.81 85 ILE A N 1
ATOM 665 C CA . ILE A 1 85 ? 6.617 -19.839 -28.339 1.00 76.81 85 ILE A CA 1
ATOM 666 C C . ILE A 1 85 ? 6.961 -18.392 -27.948 1.00 76.81 85 ILE A C 1
ATOM 668 O O . ILE A 1 85 ? 8.110 -17.960 -28.083 1.00 76.81 85 ILE A O 1
ATOM 672 N N . PHE A 1 86 ? 5.975 -17.637 -27.454 1.00 77.19 86 PHE A N 1
ATOM 673 C CA . PHE A 1 86 ? 6.191 -16.275 -26.977 1.00 77.19 86 PHE A CA 1
ATOM 674 C C . PHE A 1 86 ? 7.044 -16.244 -25.702 1.00 77.19 86 PHE A C 1
ATOM 676 O O . PHE A 1 86 ? 8.006 -15.476 -25.648 1.00 77.19 86 PHE A O 1
ATOM 683 N N . ALA A 1 87 ? 6.751 -17.110 -24.729 1.00 80.69 87 ALA A N 1
ATOM 684 C CA . ALA A 1 87 ? 7.513 -17.208 -23.485 1.00 80.69 87 ALA A CA 1
ATOM 685 C C . ALA A 1 87 ? 8.992 -17.561 -23.734 1.00 80.69 87 ALA A C 1
ATOM 687 O O . ALA A 1 87 ? 9.882 -16.888 -23.213 1.00 80.69 87 ALA A O 1
ATOM 688 N N . HIS A 1 88 ? 9.278 -18.537 -24.605 1.00 82.06 88 HIS A N 1
ATOM 689 C CA . HIS A 1 88 ? 10.657 -18.906 -24.958 1.00 82.06 88 HIS A CA 1
ATOM 690 C C . HIS A 1 88 ? 11.410 -17.750 -25.624 1.00 82.06 88 HIS A C 1
ATOM 692 O O . HIS A 1 88 ? 12.559 -17.472 -25.278 1.00 82.06 88 HIS A O 1
ATOM 698 N N . PHE A 1 89 ? 10.762 -17.030 -26.545 1.00 81.94 89 PHE A N 1
ATOM 699 C CA . PHE A 1 89 ? 11.373 -15.856 -27.165 1.00 81.94 89 PHE A CA 1
ATOM 700 C C . PHE A 1 89 ? 11.652 -14.744 -26.141 1.00 81.94 89 PHE A C 1
ATOM 702 O O . PHE A 1 89 ? 12.669 -14.056 -26.242 1.00 81.94 89 PHE A O 1
ATOM 709 N N . GLN A 1 90 ? 10.773 -14.561 -25.155 1.00 83.44 90 GLN A N 1
ATOM 710 C CA . GLN A 1 90 ? 10.945 -13.569 -24.095 1.00 83.44 90 GLN A CA 1
ATOM 711 C C . GLN A 1 90 ? 12.130 -13.917 -23.184 1.00 83.44 90 GLN A C 1
ATOM 713 O O . GLN A 1 90 ? 12.953 -13.043 -22.920 1.00 83.44 90 GLN A O 1
ATOM 718 N N . ILE A 1 91 ? 12.284 -15.189 -22.805 1.00 85.31 91 ILE A N 1
ATOM 719 C CA . ILE A 1 91 ? 13.444 -15.678 -22.042 1.00 85.31 91 ILE A CA 1
ATOM 720 C C . ILE A 1 91 ? 14.743 -15.434 -22.821 1.00 85.31 91 ILE A C 1
ATOM 722 O O . ILE A 1 91 ? 15.661 -14.807 -22.296 1.00 85.31 91 ILE A O 1
ATOM 726 N N . VAL A 1 92 ? 14.805 -15.847 -24.093 1.00 86.94 92 VAL A N 1
ATOM 727 C CA . VAL A 1 92 ? 15.985 -15.619 -24.949 1.00 86.94 92 VAL A CA 1
ATOM 728 C C . VAL A 1 92 ? 16.281 -14.127 -25.090 1.00 86.94 92 VAL A C 1
ATOM 730 O O . VAL A 1 92 ? 17.432 -13.712 -24.988 1.00 86.94 92 VAL A O 1
ATOM 733 N N . SER A 1 93 ? 15.249 -13.300 -25.268 1.00 86.31 93 SER A N 1
ATOM 734 C CA . SER A 1 93 ? 15.411 -11.846 -25.360 1.00 86.31 93 SER A CA 1
ATOM 735 C C . SER A 1 93 ? 16.005 -11.258 -24.082 1.00 86.31 93 SER A C 1
ATOM 737 O O . SER A 1 93 ? 16.866 -10.388 -24.172 1.00 86.31 93 SER A O 1
ATOM 739 N N . TYR A 1 94 ? 15.585 -11.724 -22.904 1.00 90.06 94 TYR A N 1
ATOM 740 C CA . TYR A 1 94 ? 16.156 -11.273 -21.635 1.00 90.06 94 TYR A CA 1
ATOM 741 C C . TYR A 1 94 ? 17.609 -11.694 -21.463 1.00 90.06 94 TYR A C 1
ATOM 743 O O . TYR A 1 94 ? 18.411 -10.874 -21.026 1.00 90.06 94 TYR A O 1
ATOM 751 N N . VAL A 1 95 ? 17.967 -12.917 -21.863 1.00 90.81 95 VAL A N 1
ATOM 752 C CA . VAL A 1 95 ? 19.367 -13.364 -21.856 1.00 90.81 95 VAL A CA 1
ATOM 753 C C . VAL A 1 95 ? 20.214 -12.474 -22.769 1.00 90.81 95 VAL A C 1
ATOM 755 O O . VAL A 1 95 ? 21.236 -11.960 -22.330 1.00 90.81 95 VAL A O 1
ATOM 758 N N . VAL A 1 96 ? 19.755 -12.209 -23.997 1.00 90.00 96 VAL A N 1
ATOM 759 C CA . VAL A 1 96 ? 20.462 -11.344 -24.961 1.00 90.00 96 VAL A CA 1
ATOM 760 C C . VAL A 1 96 ? 20.615 -9.914 -24.437 1.00 90.00 96 VAL A C 1
ATOM 762 O O . VAL A 1 96 ? 21.701 -9.344 -24.532 1.00 90.00 96 VAL A O 1
ATOM 765 N N . TRP A 1 97 ? 19.564 -9.333 -23.851 1.00 90.44 97 TRP A N 1
ATOM 766 C CA . TRP A 1 97 ? 19.657 -8.018 -23.211 1.00 90.44 97 TRP A CA 1
ATOM 767 C C . TRP A 1 97 ? 20.620 -8.028 -22.023 1.00 90.44 97 TRP A C 1
ATOM 769 O O . TRP A 1 97 ? 21.415 -7.102 -21.893 1.00 90.44 97 TRP A O 1
ATOM 779 N N . GLY A 1 98 ? 20.598 -9.075 -21.197 1.00 88.75 98 GLY A N 1
ATOM 780 C CA . GLY A 1 98 ? 21.540 -9.253 -20.093 1.00 88.75 98 GLY A CA 1
ATOM 781 C C . GLY A 1 98 ? 22.991 -9.280 -20.575 1.00 88.75 98 GLY A C 1
ATOM 782 O O . GLY A 1 98 ? 23.825 -8.550 -20.044 1.00 88.75 98 GLY A O 1
ATOM 783 N N . THR A 1 99 ? 23.284 -10.042 -21.633 1.00 87.69 99 THR A N 1
ATOM 784 C CA . THR A 1 99 ? 24.617 -10.074 -22.254 1.00 87.69 99 THR A CA 1
ATOM 785 C C . THR A 1 99 ? 25.007 -8.716 -22.837 1.00 87.69 99 THR A C 1
ATOM 787 O O . THR A 1 99 ? 26.138 -8.278 -22.642 1.00 87.69 99 THR A O 1
ATOM 790 N N . ALA A 1 100 ? 24.088 -8.013 -23.506 1.00 86.75 100 ALA A N 1
ATOM 791 C CA . ALA A 1 100 ? 24.358 -6.685 -24.053 1.00 86.75 100 ALA A CA 1
ATOM 792 C C . ALA A 1 100 ? 24.664 -5.656 -22.953 1.00 86.75 100 ALA A C 1
ATOM 794 O O . ALA A 1 100 ? 25.624 -4.900 -23.077 1.00 86.75 100 ALA A O 1
ATOM 795 N N . PHE A 1 101 ? 23.907 -5.656 -21.852 1.00 88.50 101 PHE A N 1
ATOM 796 C CA . PHE A 1 101 ? 24.187 -4.791 -20.704 1.00 88.50 101 PHE A CA 1
ATOM 797 C C . PHE A 1 101 ? 25.509 -5.137 -20.019 1.00 88.50 101 PHE A C 1
ATOM 799 O O . PHE A 1 101 ? 26.244 -4.226 -19.645 1.00 88.50 101 PHE A O 1
ATOM 806 N N . ALA A 1 102 ? 25.847 -6.423 -19.896 1.00 86.56 102 ALA A N 1
ATOM 807 C CA . ALA A 1 102 ? 27.144 -6.844 -19.373 1.00 86.56 102 ALA A CA 1
ATOM 808 C C . ALA A 1 102 ? 28.301 -6.349 -20.258 1.00 86.56 102 ALA A C 1
ATOM 810 O O . ALA A 1 102 ? 29.309 -5.878 -19.740 1.00 86.56 102 ALA A O 1
ATOM 811 N N . LEU A 1 103 ? 28.135 -6.386 -21.585 1.00 86.06 103 LEU A N 1
ATOM 812 C CA . LEU A 1 103 ? 29.118 -5.871 -22.541 1.00 86.06 103 LEU A CA 1
ATOM 813 C C . LEU A 1 103 ? 29.241 -4.342 -22.443 1.00 86.06 103 LEU A C 1
ATOM 815 O O . LEU A 1 103 ? 30.348 -3.816 -22.410 1.00 86.06 103 LEU A O 1
ATOM 819 N N . VAL A 1 104 ? 28.123 -3.624 -22.303 1.00 85.38 104 VAL A N 1
ATOM 820 C CA . VAL A 1 104 ? 28.128 -2.175 -22.035 1.00 85.38 104 VAL A CA 1
ATOM 821 C C . VAL A 1 104 ? 28.863 -1.855 -20.734 1.00 85.38 104 VAL A C 1
ATOM 823 O O . VAL A 1 104 ? 29.706 -0.964 -20.720 1.00 85.38 104 VAL A O 1
ATOM 826 N N . ALA A 1 105 ? 28.590 -2.591 -19.655 1.00 82.81 105 ALA A N 1
ATOM 827 C CA . ALA A 1 105 ? 29.282 -2.412 -18.382 1.00 82.81 105 ALA A CA 1
ATOM 828 C C . ALA A 1 105 ? 30.789 -2.684 -18.517 1.00 82.81 105 ALA A C 1
ATOM 830 O O . ALA A 1 105 ? 31.591 -1.898 -18.022 1.00 82.81 105 ALA A O 1
ATOM 831 N N . TYR A 1 106 ? 31.173 -3.739 -19.240 1.00 84.31 106 TYR A N 1
ATOM 832 C CA . TYR A 1 106 ? 32.571 -4.053 -19.534 1.00 84.31 106 TYR A CA 1
ATOM 833 C C . TYR A 1 106 ? 33.270 -2.905 -20.285 1.00 84.31 106 TYR A C 1
ATOM 835 O O . TYR A 1 106 ? 34.310 -2.425 -19.840 1.00 84.31 106 TYR A O 1
ATOM 843 N N . VAL A 1 107 ? 32.651 -2.391 -21.355 1.00 83.19 107 VAL A N 1
ATOM 844 C CA . VAL A 1 107 ? 33.176 -1.255 -22.137 1.00 83.19 107 VAL A CA 1
ATOM 845 C C . VAL A 1 107 ? 33.300 0.008 -21.280 1.00 83.19 107 VAL A C 1
ATOM 847 O O . VAL A 1 107 ? 34.280 0.739 -21.401 1.00 83.19 107 VAL A O 1
ATOM 850 N N . LEU A 1 108 ? 32.343 0.275 -20.390 1.00 79.69 108 LEU A N 1
ATOM 851 C CA . LEU A 1 108 ? 32.396 1.429 -19.485 1.00 79.69 108 LEU A CA 1
ATOM 852 C C . LEU A 1 108 ? 33.525 1.325 -18.447 1.00 79.69 108 LEU A C 1
ATOM 854 O O . LEU A 1 108 ? 34.128 2.340 -18.098 1.00 79.69 108 LEU A O 1
ATOM 858 N N . VAL A 1 109 ? 33.826 0.118 -17.960 1.00 79.69 109 VAL A N 1
ATOM 859 C CA . VAL A 1 109 ? 34.943 -0.118 -17.030 1.00 79.69 109 VAL A CA 1
ATOM 860 C C . VAL A 1 109 ? 36.288 0.051 -17.740 1.00 79.69 109 VAL A C 1
ATOM 862 O O . VAL A 1 109 ? 37.183 0.693 -17.194 1.00 79.69 109 VAL A O 1
ATOM 865 N N . GLU A 1 110 ? 36.421 -0.463 -18.965 1.00 76.75 110 GLU A N 1
ATOM 866 C CA . GLU A 1 110 ? 37.657 -0.376 -19.756 1.00 76.75 110 GLU A CA 1
ATOM 867 C C . GLU A 1 110 ? 38.010 1.071 -20.150 1.00 76.75 110 GLU A C 1
ATOM 869 O O . GLU A 1 110 ? 39.179 1.449 -20.135 1.00 76.75 110 GLU A O 1
ATOM 874 N N . ASN A 1 111 ? 37.011 1.925 -20.402 1.00 72.00 111 ASN A N 1
ATOM 875 C CA . ASN A 1 111 ? 37.205 3.339 -20.764 1.00 72.00 111 ASN A CA 1
ATOM 876 C C . ASN A 1 111 ? 37.472 4.269 -19.557 1.00 72.00 111 ASN A C 1
ATOM 878 O O . ASN A 1 111 ? 37.200 5.466 -19.607 1.00 72.00 111 ASN A O 1
ATOM 882 N N . GLY A 1 112 ? 38.022 3.733 -18.464 1.00 69.69 112 GLY A N 1
ATOM 883 C CA . GLY A 1 112 ? 38.472 4.514 -17.308 1.00 69.69 112 GLY A CA 1
ATOM 884 C C . GLY A 1 112 ? 37.460 4.645 -16.168 1.00 69.69 112 GLY A C 1
ATOM 885 O O . GLY A 1 112 ? 37.742 5.346 -15.199 1.00 69.69 112 GLY A O 1
ATOM 886 N N . GLY A 1 113 ? 36.296 3.986 -16.246 1.00 71.00 113 GLY A N 1
ATOM 887 C CA . GLY A 1 113 ? 35.345 3.815 -15.135 1.00 71.00 113 GLY A CA 1
ATOM 888 C C . GLY A 1 113 ? 34.675 5.088 -14.592 1.00 71.00 113 GLY A C 1
ATOM 889 O O . GLY A 1 113 ? 33.730 4.984 -13.811 1.00 71.00 113 GLY A O 1
ATOM 890 N N . GLN A 1 114 ? 35.110 6.280 -15.008 1.00 77.00 114 GLN A N 1
ATOM 891 C CA . GLN A 1 114 ? 34.553 7.560 -14.564 1.00 77.00 114 GLN A CA 1
ATOM 892 C C . GLN A 1 114 ? 33.088 7.701 -14.988 1.00 77.00 114 GLN A C 1
ATOM 894 O O . GLN A 1 114 ? 32.244 8.034 -14.162 1.00 77.00 114 GLN A O 1
ATOM 899 N N . ASP A 1 115 ? 32.753 7.338 -16.228 1.00 74.31 115 ASP A N 1
ATOM 900 C CA . ASP A 1 115 ? 31.369 7.354 -16.722 1.00 74.31 115 ASP A CA 1
ATOM 901 C C . ASP A 1 115 ? 30.459 6.397 -15.944 1.00 74.31 115 ASP A C 1
ATOM 903 O O . ASP A 1 115 ? 29.318 6.735 -15.622 1.00 74.31 115 ASP A O 1
ATOM 907 N N . LEU A 1 116 ? 30.977 5.222 -15.569 1.00 78.69 116 LEU A N 1
ATOM 908 C CA . LEU A 1 116 ? 30.253 4.283 -14.715 1.00 78.69 116 LEU A CA 1
ATOM 909 C C . LEU A 1 116 ? 30.018 4.875 -13.319 1.00 78.69 116 LEU A C 1
ATOM 911 O O . LEU A 1 116 ? 28.930 4.718 -12.767 1.00 78.69 116 LEU A O 1
ATOM 915 N N . ALA A 1 117 ? 31.003 5.585 -12.766 1.00 80.56 117 ALA A N 1
ATOM 916 C CA . ALA A 1 117 ? 30.871 6.265 -11.484 1.00 80.56 117 ALA A CA 1
ATOM 917 C C . ALA A 1 117 ? 29.844 7.407 -11.541 1.00 80.56 117 ALA A C 1
ATOM 919 O O . ALA A 1 117 ? 29.037 7.532 -10.619 1.00 80.56 117 ALA A O 1
ATOM 920 N N . TYR A 1 118 ? 29.804 8.198 -12.618 1.00 82.75 118 TYR A N 1
ATOM 921 C CA . TYR A 1 118 ? 28.800 9.254 -12.795 1.00 82.75 118 TYR A CA 1
ATOM 922 C C . TYR A 1 118 ? 27.383 8.686 -12.906 1.00 82.75 118 TYR A C 1
ATOM 924 O O . TYR A 1 118 ? 26.484 9.139 -12.195 1.00 82.75 118 TYR A O 1
ATOM 932 N N . LEU A 1 119 ? 27.182 7.661 -13.740 1.00 82.62 119 LEU A N 1
ATOM 933 C CA . LEU A 1 119 ? 25.882 6.997 -13.885 1.00 82.62 119 LEU A CA 1
ATOM 934 C C . LEU A 1 119 ? 25.457 6.295 -12.595 1.00 82.62 119 LEU A C 1
ATOM 936 O O . LEU A 1 119 ? 24.304 6.412 -12.181 1.00 82.62 119 LEU A O 1
ATOM 940 N N . GLY A 1 120 ? 26.392 5.606 -11.940 1.00 85.62 120 GLY A N 1
ATOM 941 C CA . GLY A 1 120 ? 26.173 4.960 -10.651 1.00 85.62 120 GLY A CA 1
ATOM 942 C C . GLY A 1 120 ? 25.772 5.972 -9.583 1.00 85.62 120 GLY A C 1
ATOM 943 O O . GLY A 1 120 ? 24.773 5.772 -8.899 1.00 85.62 120 GLY A O 1
ATOM 944 N N . THR A 1 121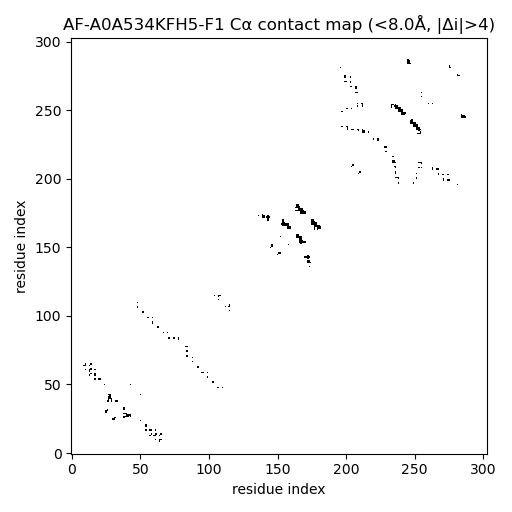 ? 26.478 7.101 -9.494 1.00 86.25 121 THR A N 1
ATOM 945 C CA . THR A 1 121 ? 26.158 8.176 -8.542 1.00 86.25 121 THR A CA 1
ATOM 946 C C . THR A 1 121 ? 24.791 8.787 -8.838 1.00 86.25 121 THR A C 1
ATOM 948 O O . THR A 1 121 ? 23.979 8.924 -7.928 1.00 86.25 121 THR A O 1
ATOM 951 N N . ALA A 1 122 ? 24.488 9.092 -10.102 1.00 87.38 122 ALA A N 1
ATOM 952 C CA . ALA A 1 122 ? 23.181 9.615 -10.497 1.00 87.38 122 ALA A CA 1
ATOM 953 C C . ALA A 1 122 ? 22.046 8.637 -10.152 1.00 87.38 122 ALA A C 1
ATOM 955 O O . ALA A 1 122 ? 21.017 9.049 -9.616 1.00 87.38 122 ALA A O 1
ATOM 956 N N . PHE A 1 123 ? 22.244 7.339 -10.398 1.00 89.44 123 PHE A N 1
ATOM 957 C CA . PHE A 1 123 ? 21.268 6.307 -10.062 1.00 89.44 123 PHE A CA 1
ATOM 958 C C . PHE A 1 123 ? 21.094 6.148 -8.550 1.00 89.44 123 PHE A C 1
ATOM 960 O O . PHE A 1 123 ? 19.965 6.028 -8.080 1.00 89.44 123 PHE A O 1
ATOM 967 N N . VAL A 1 124 ? 22.185 6.190 -7.779 1.00 92.31 124 VAL A N 1
ATOM 968 C CA . VAL A 1 124 ? 22.148 6.142 -6.310 1.00 92.31 124 VAL A CA 1
ATOM 969 C C . VAL A 1 124 ? 21.395 7.346 -5.753 1.00 92.31 124 VAL A C 1
ATOM 971 O O . VAL A 1 124 ? 20.510 7.165 -4.921 1.00 92.31 124 VAL A O 1
ATOM 974 N N . VAL A 1 125 ? 21.674 8.557 -6.241 1.00 93.00 125 VAL A N 1
ATOM 975 C CA . VAL A 1 125 ? 20.983 9.780 -5.805 1.00 93.00 125 VAL A CA 1
ATOM 976 C C . VAL A 1 125 ? 19.500 9.737 -6.180 1.00 93.00 125 VAL A C 1
ATOM 978 O O . VAL A 1 125 ? 18.649 10.014 -5.336 1.00 93.00 125 VAL A O 1
ATOM 981 N N . ALA A 1 126 ? 19.164 9.333 -7.408 1.00 92.69 126 ALA A N 1
ATOM 982 C CA . ALA A 1 126 ? 17.774 9.191 -7.842 1.00 92.69 126 ALA A CA 1
ATOM 983 C C . ALA A 1 126 ? 17.025 8.114 -7.038 1.00 92.69 126 ALA A C 1
ATOM 985 O O . ALA A 1 126 ? 15.878 8.319 -6.644 1.00 92.69 126 ALA A O 1
ATOM 986 N N . SER A 1 127 ? 17.684 6.991 -6.748 1.00 91.81 127 SER A N 1
ATOM 987 C CA . SER A 1 127 ? 17.123 5.915 -5.925 1.00 91.81 127 SER A CA 1
ATOM 988 C C . SER A 1 127 ? 16.920 6.370 -4.485 1.00 91.81 127 SER A C 1
ATOM 990 O O . SER A 1 127 ? 15.877 6.091 -3.907 1.00 91.81 127 SER A O 1
ATOM 992 N N . ALA A 1 12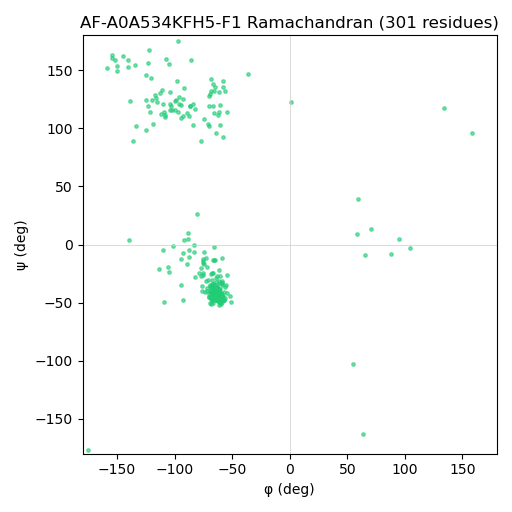8 ? 17.868 7.118 -3.916 1.00 93.94 128 ALA A N 1
ATOM 993 C CA . ALA A 1 128 ? 17.737 7.687 -2.580 1.00 93.94 128 ALA A CA 1
ATOM 994 C C . ALA A 1 128 ? 16.563 8.674 -2.507 1.00 93.94 128 ALA A C 1
ATOM 996 O O . ALA A 1 128 ? 15.766 8.602 -1.574 1.00 93.94 128 ALA A O 1
ATOM 997 N N . ALA A 1 129 ? 16.400 9.535 -3.517 1.00 94.00 129 ALA A N 1
ATOM 998 C CA . ALA A 1 129 ? 15.252 10.432 -3.613 1.00 94.00 129 ALA A CA 1
ATOM 999 C C . ALA A 1 129 ? 13.930 9.653 -3.723 1.00 94.00 129 ALA A C 1
ATOM 1001 O O . ALA A 1 129 ? 12.964 9.976 -3.033 1.00 94.00 129 ALA A O 1
ATOM 1002 N N . LEU A 1 130 ? 13.891 8.593 -4.536 1.00 94.25 130 LEU A N 1
ATOM 1003 C CA . LEU A 1 130 ? 12.714 7.735 -4.663 1.00 94.25 130 LEU A CA 1
ATOM 1004 C C . LEU A 1 130 ? 12.374 7.034 -3.341 1.00 94.25 130 LEU A C 1
ATOM 1006 O O . LEU A 1 130 ? 11.211 7.019 -2.947 1.00 94.25 130 LEU A O 1
ATOM 1010 N N . ILE A 1 131 ? 13.373 6.490 -2.643 1.00 93.88 131 ILE A N 1
ATOM 1011 C CA . ILE A 1 131 ? 13.200 5.842 -1.336 1.00 93.88 131 ILE A CA 1
ATOM 1012 C C . ILE A 1 131 ? 12.683 6.847 -0.308 1.00 93.88 131 ILE A C 1
ATOM 1014 O O . ILE A 1 131 ? 11.755 6.526 0.428 1.00 93.88 131 ILE A O 1
ATOM 1018 N N . PHE A 1 132 ? 13.231 8.063 -0.287 1.00 94.44 132 PHE A N 1
ATOM 1019 C CA . PHE A 1 132 ? 12.787 9.119 0.620 1.00 94.44 132 PHE A CA 1
ATOM 1020 C C . PHE A 1 132 ? 11.310 9.469 0.405 1.00 94.44 132 PHE A C 1
ATOM 1022 O O . PHE A 1 132 ? 10.548 9.556 1.363 1.00 94.44 132 PHE A O 1
ATOM 1029 N N . VAL A 1 133 ? 10.872 9.593 -0.851 1.00 95.81 133 VAL A N 1
ATOM 1030 C CA . VAL A 1 133 ? 9.459 9.856 -1.175 1.00 95.81 133 VAL A CA 1
ATOM 1031 C C . VAL A 1 133 ? 8.569 8.645 -0.860 1.00 95.81 133 VAL A C 1
ATOM 1033 O O . VAL A 1 133 ? 7.430 8.804 -0.432 1.00 95.81 133 VAL A O 1
ATOM 1036 N N . MET A 1 134 ? 9.075 7.426 -1.049 1.00 94.62 134 MET A N 1
ATOM 1037 C CA . MET A 1 134 ? 8.329 6.177 -0.846 1.00 94.62 134 MET A CA 1
ATOM 1038 C C . MET A 1 134 ? 8.403 5.628 0.585 1.00 94.62 134 MET A C 1
ATOM 1040 O O . MET A 1 134 ? 7.867 4.549 0.843 1.00 94.62 134 MET A O 1
ATOM 1044 N N . GLN A 1 135 ? 9.028 6.345 1.520 1.00 94.44 135 GLN A N 1
ATOM 1045 C CA . GLN A 1 135 ? 9.238 5.860 2.885 1.00 94.44 135 GLN A CA 1
ATOM 1046 C C . GLN A 1 135 ? 7.917 5.515 3.593 1.00 94.44 135 GLN A C 1
ATOM 1048 O O . GLN A 1 135 ? 7.800 4.448 4.188 1.00 94.44 135 GLN A O 1
ATOM 1053 N N . GLU A 1 136 ? 6.898 6.371 3.470 1.00 93.12 136 GLU A N 1
ATOM 1054 C CA . GLU A 1 136 ? 5.596 6.185 4.120 1.00 93.12 136 GLU A CA 1
ATOM 1055 C C . GLU A 1 136 ? 4.819 4.987 3.537 1.00 93.12 136 GLU A C 1
ATOM 1057 O O . GLU A 1 136 ? 4.437 4.100 4.306 1.00 93.12 136 GLU A O 1
ATOM 1062 N N . PRO A 1 137 ? 4.639 4.861 2.202 1.00 94.25 137 PRO A N 1
ATOM 1063 C CA . PRO A 1 137 ? 4.030 3.671 1.607 1.00 94.25 137 PRO A CA 1
ATOM 1064 C C . PRO A 1 137 ? 4.746 2.362 1.954 1.00 94.25 137 PRO A C 1
ATOM 1066 O O . PRO A 1 137 ? 4.089 1.350 2.207 1.00 94.25 137 PRO A O 1
ATOM 1069 N N . LEU A 1 138 ? 6.085 2.366 1.966 1.00 93.44 138 LEU A N 1
ATOM 1070 C CA . LEU A 1 138 ? 6.873 1.178 2.300 1.00 93.44 138 LEU A CA 1
ATOM 1071 C C . LEU A 1 138 ? 6.687 0.778 3.766 1.00 93.44 138 LEU A C 1
ATOM 1073 O O . LEU A 1 138 ? 6.509 -0.407 4.049 1.00 93.44 138 LEU A O 1
ATOM 1077 N N . LEU A 1 139 ? 6.672 1.743 4.689 1.00 93.44 139 LEU A N 1
ATOM 1078 C CA . LEU A 1 139 ? 6.414 1.486 6.107 1.00 93.44 139 LEU A CA 1
ATOM 1079 C C . LEU A 1 139 ? 5.010 0.919 6.342 1.00 93.44 139 LEU A C 1
ATOM 1081 O O . LEU A 1 139 ? 4.875 -0.042 7.099 1.00 93.44 139 LEU A O 1
ATOM 1085 N N . ASN A 1 140 ? 3.987 1.440 5.658 1.00 92.94 140 ASN A N 1
ATOM 1086 C CA . ASN A 1 140 ? 2.627 0.900 5.750 1.00 92.94 140 ASN A CA 1
ATOM 1087 C C . ASN A 1 140 ? 2.554 -0.547 5.237 1.00 92.94 140 ASN A C 1
ATOM 1089 O O . ASN A 1 140 ? 1.981 -1.408 5.906 1.00 92.94 140 ASN A O 1
ATOM 1093 N N . LEU A 1 141 ? 3.218 -0.846 4.114 1.00 94.19 141 LEU A N 1
ATOM 1094 C CA . LEU A 1 141 ? 3.319 -2.204 3.567 1.00 94.19 141 LEU A CA 1
ATOM 1095 C C . LEU A 1 141 ? 3.998 -3.180 4.529 1.00 94.19 141 LEU A C 1
ATOM 1097 O O . LEU A 1 141 ? 3.512 -4.296 4.729 1.00 94.19 141 LEU A O 1
ATOM 1101 N N . VAL A 1 142 ? 5.119 -2.770 5.128 1.00 94.19 142 VAL A N 1
ATOM 1102 C CA . VAL A 1 142 ? 5.829 -3.585 6.122 1.00 94.19 142 VAL A CA 1
ATOM 1103 C C . VAL A 1 142 ? 4.961 -3.780 7.362 1.00 94.19 142 VAL A C 1
ATOM 1105 O O . VAL A 1 142 ? 4.849 -4.904 7.845 1.00 94.19 142 VAL A O 1
ATOM 1108 N N . GLY A 1 143 ? 4.296 -2.725 7.838 1.00 91.88 143 GLY A N 1
ATOM 1109 C CA . GLY A 1 143 ? 3.344 -2.800 8.945 1.00 91.88 143 GLY A CA 1
ATOM 1110 C C . GLY A 1 143 ? 2.233 -3.812 8.672 1.00 91.88 143 GLY A C 1
ATOM 1111 O O . GLY A 1 143 ? 1.964 -4.674 9.503 1.00 91.88 143 GLY A O 1
ATOM 1112 N N . TRP A 1 144 ? 1.652 -3.790 7.476 1.00 93.06 144 TRP A N 1
ATOM 1113 C CA . TRP A 1 144 ? 0.646 -4.762 7.059 1.00 93.06 144 TRP A CA 1
ATOM 1114 C C . TRP A 1 144 ? 1.177 -6.203 6.996 1.00 93.06 144 TRP A C 1
ATOM 1116 O O . TRP A 1 144 ? 0.527 -7.118 7.505 1.00 93.06 144 TRP A O 1
ATOM 1126 N N . LEU A 1 145 ? 2.378 -6.421 6.447 1.00 93.81 145 LEU A N 1
ATOM 1127 C CA . LEU A 1 145 ? 3.011 -7.748 6.433 1.00 93.81 145 LEU A CA 1
ATOM 1128 C C . LEU A 1 145 ? 3.243 -8.286 7.849 1.00 93.81 145 LEU A C 1
ATOM 1130 O O . LEU A 1 145 ? 2.982 -9.457 8.119 1.00 93.81 145 LEU A O 1
ATOM 1134 N N . VAL A 1 146 ? 3.697 -7.424 8.757 1.00 93.81 146 VAL A N 1
ATOM 1135 C CA . VAL A 1 146 ? 3.891 -7.717 10.184 1.00 93.81 146 VAL A CA 1
ATOM 1136 C C . VAL A 1 146 ? 2.565 -8.114 10.840 1.00 93.81 146 VAL A C 1
ATOM 1138 O O . VAL A 1 146 ? 2.524 -9.113 11.562 1.00 93.81 146 VAL A O 1
ATOM 1141 N N . LEU A 1 147 ? 1.477 -7.389 10.559 1.00 91.00 147 LEU A N 1
ATOM 1142 C CA . LEU A 1 147 ? 0.139 -7.708 11.070 1.00 91.00 147 LEU A CA 1
ATOM 1143 C C . LEU A 1 147 ? -0.334 -9.093 10.615 1.00 91.00 147 LEU A C 1
ATOM 1145 O O . LEU A 1 147 ? -0.830 -9.860 11.440 1.00 91.00 147 LEU A O 1
ATOM 1149 N N . ILE A 1 148 ? -0.136 -9.438 9.339 1.00 88.50 148 ILE A N 1
ATOM 1150 C CA . ILE A 1 148 ? -0.521 -10.750 8.797 1.00 88.50 148 ILE A CA 1
ATOM 1151 C C . ILE A 1 148 ? 0.351 -11.867 9.371 1.00 88.50 148 ILE A C 1
ATOM 1153 O O . ILE A 1 148 ? -0.174 -12.900 9.784 1.00 88.50 148 ILE A O 1
ATOM 1157 N N . ALA A 1 149 ? 1.671 -11.677 9.399 1.00 92.62 149 ALA A N 1
ATOM 1158 C CA . ALA A 1 149 ? 2.609 -12.719 9.804 1.00 92.62 149 ALA A CA 1
ATOM 1159 C C . ALA A 1 149 ? 2.509 -13.054 11.298 1.00 92.62 149 ALA A C 1
ATOM 1161 O O . ALA A 1 149 ? 2.557 -14.225 11.669 1.00 92.62 149 ALA A O 1
ATOM 1162 N N . MET A 1 150 ? 2.372 -12.038 12.156 1.00 92.81 150 MET A N 1
ATOM 1163 C CA . MET A 1 150 ? 2.315 -12.227 13.610 1.00 92.81 150 MET A CA 1
ATOM 1164 C C . MET A 1 150 ? 0.891 -12.316 14.160 1.00 92.81 150 MET A C 1
ATOM 1166 O O . MET A 1 150 ? 0.717 -12.703 15.313 1.00 92.81 150 MET A O 1
ATOM 1170 N N . GLY A 1 151 ? -0.127 -11.968 13.368 1.00 87.06 151 GLY A N 1
ATOM 1171 C CA . GLY A 1 151 ? -1.524 -12.019 13.795 1.00 87.06 151 GLY A CA 1
ATOM 1172 C C . GLY A 1 151 ? -1.812 -11.149 15.020 1.00 87.06 151 GLY A C 1
ATOM 1173 O O . GLY A 1 151 ? -2.558 -11.582 15.895 1.00 87.06 151 GLY A O 1
ATOM 1174 N N . LEU A 1 152 ? -1.203 -9.956 15.096 1.00 85.31 152 LEU A N 1
ATOM 1175 C CA . LEU A 1 152 ? -1.281 -9.056 16.260 1.00 85.31 152 LEU A CA 1
ATOM 1176 C C . LEU A 1 152 ? -2.727 -8.691 16.641 1.00 85.31 152 LEU A C 1
ATOM 1178 O O . LEU A 1 152 ? -3.033 -8.570 17.823 1.00 85.31 152 LEU A O 1
ATOM 1182 N N . TYR A 1 153 ? -3.602 -8.531 15.646 1.00 87.31 153 TYR A N 1
ATOM 1183 C CA . TYR A 1 153 ? -5.052 -8.414 15.799 1.00 87.31 153 TYR A CA 1
ATOM 1184 C C . TYR A 1 153 ? -5.751 -8.880 14.516 1.00 87.31 153 TYR A C 1
ATOM 1186 O O . TYR A 1 153 ? -5.137 -8.960 13.447 1.00 87.31 153 TYR A O 1
ATOM 1194 N N . LYS A 1 154 ? -7.037 -9.211 14.619 1.00 86.06 154 LYS A N 1
ATOM 1195 C CA . LYS A 1 154 ? -7.863 -9.767 13.538 1.00 86.06 154 LYS A CA 1
ATOM 1196 C C . LYS A 1 154 ? -9.087 -8.892 13.263 1.00 86.06 154 LYS A C 1
ATOM 1198 O O . LYS A 1 154 ? -9.430 -8.006 14.043 1.00 86.06 154 LYS A O 1
ATOM 1203 N N . LEU A 1 155 ? -9.761 -9.146 12.138 1.00 85.81 155 LEU A N 1
ATOM 1204 C CA . LEU A 1 155 ? -11.045 -8.509 11.837 1.00 85.81 155 LEU A CA 1
ATOM 1205 C C . LEU A 1 155 ? -12.040 -8.790 12.972 1.00 85.81 155 LEU A C 1
ATOM 1207 O O . LEU A 1 155 ? -12.198 -9.934 13.400 1.00 85.81 155 LEU A O 1
ATOM 1211 N N . GLY A 1 156 ? -12.715 -7.743 13.437 1.00 82.38 156 GLY A N 1
ATOM 1212 C CA . GLY A 1 156 ? -13.651 -7.791 14.557 1.00 82.38 156 GLY A CA 1
ATOM 1213 C C . GLY A 1 156 ? -13.023 -7.581 15.936 1.00 82.38 156 GLY A C 1
ATOM 1214 O O . GLY A 1 156 ? -13.774 -7.404 16.897 1.00 82.38 156 GLY A O 1
ATOM 1215 N N . ASP A 1 157 ? -11.692 -7.537 16.059 1.00 83.25 157 ASP A N 1
ATOM 1216 C CA . ASP A 1 157 ? -11.048 -7.227 17.337 1.00 83.25 157 ASP A CA 1
ATOM 1217 C C . ASP A 1 157 ? -11.292 -5.765 17.723 1.00 83.25 157 ASP A C 1
ATOM 1219 O O . ASP A 1 157 ? -11.320 -4.865 16.879 1.00 83.25 157 ASP A O 1
ATOM 1223 N N . ARG A 1 158 ? -11.484 -5.519 19.023 1.00 83.88 158 ARG A N 1
ATOM 1224 C CA . ARG A 1 158 ? -11.598 -4.163 19.562 1.00 83.88 158 ARG A CA 1
ATOM 1225 C C . ARG A 1 158 ? -10.206 -3.655 19.896 1.00 83.88 158 ARG A C 1
ATOM 1227 O O . ARG A 1 158 ? -9.602 -4.127 20.856 1.00 83.88 158 ARG A O 1
ATOM 1234 N N . ILE A 1 159 ? -9.730 -2.686 19.126 1.00 82.56 159 ILE A N 1
ATOM 1235 C CA . ILE A 1 159 ? -8.404 -2.101 19.308 1.00 82.56 159 ILE A CA 1
ATOM 1236 C C . ILE A 1 159 ? -8.504 -0.590 19.506 1.00 82.56 159 ILE A C 1
ATOM 1238 O O . ILE A 1 159 ? -9.479 0.060 19.117 1.00 82.56 159 ILE A O 1
ATOM 1242 N N . GLU A 1 160 ? -7.488 -0.036 20.152 1.00 82.12 160 GLU A N 1
ATOM 1243 C CA . GLU A 1 160 ? -7.319 1.397 20.345 1.00 82.12 160 GLU A CA 1
ATOM 1244 C C . GLU A 1 160 ? -5.973 1.791 19.756 1.00 82.12 160 GLU A C 1
ATOM 1246 O O . GLU A 1 160 ? -4.934 1.268 20.160 1.00 82.12 160 GLU A O 1
ATOM 1251 N N . MET A 1 161 ? -6.006 2.670 18.758 1.00 74.88 161 MET A N 1
ATOM 1252 C CA . MET A 1 161 ? -4.814 3.183 18.094 1.00 74.88 161 MET A CA 1
ATOM 1253 C C . MET A 1 161 ? -4.806 4.703 18.237 1.00 74.88 161 MET A C 1
ATOM 1255 O O . MET A 1 161 ? -5.660 5.401 17.689 1.00 74.88 161 MET A O 1
ATOM 1259 N N . ASN A 1 162 ? -3.827 5.220 18.981 1.00 79.12 162 ASN A N 1
ATOM 1260 C CA . ASN A 1 162 ? -3.722 6.628 19.366 1.00 79.12 162 ASN A CA 1
ATOM 1261 C C . ASN A 1 162 ? -4.986 7.145 20.079 1.00 79.12 162 ASN A C 1
ATOM 1263 O O . ASN A 1 162 ? -5.162 6.874 21.260 1.00 79.12 162 ASN A O 1
ATOM 1267 N N . GLN A 1 163 ? -5.841 7.899 19.378 1.00 75.88 163 GLN A N 1
ATOM 1268 C CA . GLN A 1 163 ? -7.095 8.450 19.914 1.00 75.88 163 GLN A CA 1
ATOM 1269 C C . GLN A 1 163 ? -8.352 7.792 19.329 1.00 75.88 163 GLN A C 1
ATOM 1271 O O . GLN A 1 163 ? -9.455 8.100 19.768 1.00 75.88 163 GLN A O 1
ATOM 1276 N N . ALA A 1 164 ? -8.203 6.884 18.360 1.00 70.38 164 ALA A N 1
ATOM 1277 C CA . ALA A 1 164 ? -9.317 6.173 17.749 1.00 70.38 164 ALA A CA 1
ATOM 1278 C C . ALA A 1 164 ? -9.500 4.812 18.432 1.00 70.38 164 ALA A C 1
ATOM 1280 O O . ALA A 1 164 ? -8.594 3.972 18.432 1.00 70.38 164 ALA A O 1
ATOM 1281 N N . ARG A 1 165 ? -10.686 4.575 18.999 1.00 79.62 165 ARG A N 1
ATOM 1282 C CA . ARG A 1 165 ? -11.060 3.304 19.632 1.00 79.62 165 ARG A CA 1
ATOM 1283 C C . ARG A 1 165 ? -12.228 2.694 18.875 1.00 79.62 165 ARG A C 1
ATOM 1285 O O . ARG A 1 165 ? -13.247 3.350 18.691 1.00 79.62 165 ARG A O 1
ATOM 1292 N N . GLY A 1 166 ? -12.125 1.431 18.473 1.00 82.94 166 GLY A N 1
ATOM 1293 C CA . GLY A 1 166 ? -13.171 0.816 17.658 1.00 82.94 166 GLY A CA 1
ATOM 1294 C C . GLY A 1 166 ? -12.966 -0.665 17.378 1.00 82.94 166 GLY A C 1
ATOM 1295 O O . GLY A 1 166 ? -12.030 -1.282 17.881 1.00 82.94 166 GLY A O 1
ATOM 1296 N N . TYR A 1 167 ? -13.867 -1.237 16.583 1.00 83.12 167 TYR A N 1
ATOM 1297 C CA . TYR A 1 167 ? -13.735 -2.596 16.055 1.00 83.12 167 TYR A CA 1
ATOM 1298 C C . TYR A 1 167 ? -13.044 -2.569 14.694 1.00 83.12 167 TYR A C 1
ATOM 1300 O O . TYR A 1 167 ? -13.415 -1.760 13.844 1.00 83.12 167 TYR A O 1
ATOM 1308 N N . VAL A 1 168 ? -12.081 -3.457 14.462 1.00 85.94 168 VAL A N 1
ATOM 1309 C CA . VAL A 1 168 ? -11.412 -3.586 13.160 1.00 85.94 168 VAL A CA 1
ATOM 1310 C C . VAL A 1 168 ? -12.405 -4.104 12.122 1.00 85.94 168 VAL A C 1
ATOM 1312 O O . VAL A 1 168 ? -12.943 -5.199 12.276 1.00 85.94 168 VAL A O 1
ATOM 1315 N N . VAL A 1 169 ? -12.657 -3.322 11.074 1.00 83.69 169 VAL A N 1
ATOM 1316 C CA . VAL A 1 169 ? -13.563 -3.701 9.978 1.00 83.69 169 VAL A CA 1
ATOM 1317 C C . VAL A 1 169 ? -12.784 -4.361 8.855 1.00 83.69 169 VAL A C 1
ATOM 1319 O O . VAL A 1 169 ? -13.178 -5.425 8.388 1.00 83.69 169 VAL A O 1
ATOM 1322 N N . ASP A 1 170 ? -11.678 -3.743 8.449 1.00 87.12 170 ASP A N 1
ATOM 1323 C CA . ASP A 1 170 ? -10.843 -4.235 7.361 1.00 87.12 170 ASP A CA 1
ATOM 1324 C C . ASP A 1 170 ? -9.369 -3.848 7.552 1.00 87.12 170 ASP A C 1
ATOM 1326 O O . ASP A 1 170 ? -9.060 -2.804 8.138 1.00 87.12 170 ASP A O 1
ATOM 1330 N N . ILE A 1 171 ? -8.469 -4.693 7.046 1.00 89.31 171 ILE A N 1
ATOM 1331 C CA . ILE A 1 171 ? -7.012 -4.550 7.150 1.00 89.31 171 ILE A CA 1
ATOM 1332 C C . ILE A 1 171 ? -6.424 -4.582 5.732 1.00 89.31 171 ILE A C 1
ATOM 1334 O O . ILE A 1 171 ? -6.196 -5.644 5.152 1.00 89.31 171 ILE A O 1
ATOM 1338 N N . THR A 1 172 ? -6.148 -3.402 5.182 1.00 87.69 172 THR A N 1
ATOM 1339 C CA . THR A 1 172 ? -5.599 -3.201 3.833 1.00 87.69 172 THR A CA 1
ATOM 1340 C C . THR A 1 172 ? -4.104 -2.819 3.923 1.00 87.69 172 THR A C 1
ATOM 1342 O O . THR A 1 172 ? -3.679 -2.270 4.941 1.00 87.69 172 THR A O 1
ATOM 1345 N N . PRO A 1 173 ? -3.266 -3.058 2.886 1.00 86.19 173 PRO A N 1
ATOM 1346 C CA . PRO A 1 173 ? -1.831 -2.740 2.928 1.00 86.19 173 PRO A CA 1
ATOM 1347 C C . PRO A 1 173 ? -1.452 -1.299 3.280 1.00 86.19 173 PRO A C 1
ATOM 1349 O O . PRO A 1 173 ? -0.350 -1.060 3.759 1.00 86.19 173 PRO A O 1
ATOM 1352 N N . MET A 1 174 ? -2.335 -0.336 3.015 1.00 88.00 174 MET A N 1
ATOM 1353 C CA . MET A 1 174 ? -2.066 1.090 3.231 1.00 88.00 174 MET A CA 1
ATOM 1354 C C . MET A 1 174 ? -2.786 1.663 4.450 1.00 88.00 174 MET A C 1
ATOM 1356 O O . MET A 1 174 ? -2.408 2.725 4.936 1.00 88.00 174 MET A O 1
ATOM 1360 N N . ASN A 1 175 ? -3.839 1.004 4.930 1.00 85.81 175 ASN A N 1
ATOM 1361 C CA . ASN A 1 175 ? -4.675 1.500 6.012 1.00 85.81 175 ASN A CA 1
ATOM 1362 C C . ASN A 1 175 ? -5.451 0.364 6.692 1.00 85.81 175 ASN A C 1
ATOM 1364 O O . ASN A 1 175 ? -5.794 -0.651 6.093 1.00 85.81 175 ASN A O 1
ATOM 1368 N N . THR A 1 176 ? -5.764 0.560 7.968 1.00 85.00 176 THR A N 1
ATOM 1369 C CA . THR A 1 176 ? -6.700 -0.289 8.713 1.00 85.00 176 THR A CA 1
ATOM 1370 C C . THR A 1 176 ? -7.934 0.538 9.029 1.00 85.00 176 THR A C 1
ATOM 1372 O O . THR A 1 176 ? -7.815 1.668 9.504 1.00 85.00 176 THR A O 1
ATOM 1375 N N . THR A 1 177 ? -9.118 0.007 8.736 1.00 84.94 177 THR A N 1
ATOM 1376 C CA . THR A 1 177 ? -10.377 0.712 8.988 1.00 84.94 177 THR A CA 1
ATOM 1377 C C . THR A 1 177 ? -10.969 0.257 10.313 1.00 84.94 177 THR A C 1
ATOM 1379 O O . THR A 1 177 ? -11.135 -0.937 10.573 1.00 84.94 177 THR A O 1
ATOM 1382 N N . LEU A 1 178 ? -11.277 1.228 11.170 1.00 83.69 178 LEU A N 1
ATOM 1383 C CA . LEU A 1 178 ? -11.891 0.999 12.471 1.00 83.69 178 LEU A CA 1
ATOM 1384 C C . LEU A 1 178 ? -13.323 1.527 12.449 1.00 83.69 178 LEU A C 1
ATOM 1386 O O . LEU A 1 178 ? -13.567 2.659 12.038 1.00 83.69 178 LEU A O 1
ATOM 1390 N N . ARG A 1 179 ? -14.270 0.725 12.936 1.00 78.75 179 ARG A N 1
ATOM 1391 C CA . ARG A 1 179 ? -15.602 1.205 13.302 1.00 78.75 179 ARG A CA 1
ATOM 1392 C C . ARG A 1 179 ? -15.523 1.765 14.710 1.00 78.75 179 ARG A C 1
ATOM 1394 O O . ARG A 1 179 ? -15.452 0.996 15.669 1.00 78.75 179 ARG A O 1
ATOM 1401 N N . GLU A 1 180 ? -15.485 3.085 14.804 1.00 74.12 180 GLU A N 1
ATOM 1402 C CA . GLU A 1 180 ? -15.321 3.814 16.057 1.00 74.12 180 GLU A CA 1
ATOM 1403 C C . GLU A 1 180 ? -16.420 3.472 17.075 1.00 74.12 180 GLU A C 1
ATOM 1405 O O . GLU A 1 180 ? -17.586 3.269 16.730 1.00 74.12 180 GLU A O 1
ATOM 1410 N N . VAL A 1 181 ? -16.024 3.365 18.343 1.00 63.75 181 VAL A N 1
ATOM 1411 C CA . VAL A 1 181 ? -16.896 3.096 19.489 1.00 63.75 181 VAL A CA 1
ATOM 1412 C C . VAL A 1 181 ? -16.486 4.031 20.622 1.00 63.75 181 VAL A C 1
ATOM 1414 O O . VAL A 1 181 ? -15.664 3.672 21.474 1.00 63.75 181 VAL A O 1
ATOM 1417 N N . GLY A 1 182 ? -17.092 5.218 20.633 1.00 57.50 182 GLY A N 1
ATOM 1418 C CA . GLY A 1 182 ? -16.952 6.213 21.694 1.00 57.50 182 GLY A CA 1
ATOM 1419 C C . GLY A 1 182 ? -16.720 7.623 21.156 1.00 57.50 182 GLY A C 1
ATOM 1420 O O . GLY A 1 182 ? -15.700 7.889 20.544 1.00 57.50 182 GLY A O 1
ATOM 1421 N N . GLY A 1 183 ? -17.651 8.527 21.451 1.00 53.66 183 GLY A N 1
ATOM 1422 C CA . GLY A 1 183 ? -17.547 9.969 21.236 1.00 53.66 183 GLY A CA 1
ATOM 1423 C C . GLY A 1 183 ? -18.456 10.695 22.232 1.00 53.66 183 GLY A C 1
ATOM 1424 O O . GLY A 1 183 ? -19.346 10.078 22.817 1.00 53.66 183 GLY A O 1
ATOM 1425 N N . LEU A 1 184 ? -18.250 12.002 22.440 1.00 51.09 184 LEU A N 1
ATOM 1426 C CA . LEU A 1 184 ? -19.080 12.833 23.336 1.00 51.09 184 LEU A CA 1
ATOM 1427 C C . LEU A 1 184 ? -20.541 13.006 22.860 1.00 51.09 184 LEU A C 1
ATOM 1429 O O . LEU A 1 184 ? -21.343 13.627 23.553 1.00 51.09 184 LEU A O 1
ATOM 1433 N N . LEU A 1 185 ? -20.900 12.454 21.699 1.00 44.94 185 LEU A N 1
ATOM 1434 C CA . LEU A 1 185 ? -22.233 12.519 21.108 1.00 44.94 185 LEU A CA 1
ATOM 1435 C C . LEU A 1 185 ? -22.810 11.101 20.962 1.00 44.94 185 LEU A C 1
ATOM 1437 O O . LEU A 1 185 ? -22.400 10.325 20.109 1.00 44.94 185 LEU A O 1
ATOM 1441 N N . TYR A 1 186 ? -23.730 10.799 21.877 1.00 43.38 186 TYR A N 1
ATOM 1442 C CA . TYR A 1 186 ? -24.849 9.848 21.828 1.00 43.38 186 TYR A CA 1
ATOM 1443 C C . TYR A 1 186 ? -25.021 9.008 20.538 1.00 43.38 186 TYR A C 1
ATOM 1445 O O . TYR A 1 186 ? -25.279 9.561 19.471 1.00 43.38 186 TYR A O 1
ATOM 1453 N N . GLY A 1 187 ? -25.017 7.670 20.654 1.00 46.84 187 GLY A N 1
ATOM 1454 C CA . GLY A 1 187 ? -25.497 6.779 19.586 1.00 46.84 187 GLY A CA 1
ATOM 1455 C C . GLY A 1 187 ? -24.975 5.340 19.640 1.00 46.84 187 GLY A C 1
ATOM 1456 O O . GLY A 1 187 ? -23.900 5.040 19.139 1.00 46.84 187 GLY A O 1
ATOM 1457 N N . ASP A 1 188 ? -25.774 4.461 20.235 1.00 50.31 188 ASP A N 1
ATOM 1458 C CA . ASP A 1 188 ? -25.636 3.009 20.372 1.00 50.31 188 ASP A CA 1
ATOM 1459 C C . ASP A 1 188 ? -25.030 2.209 19.197 1.00 50.31 188 ASP A C 1
ATOM 1461 O O . ASP A 1 188 ? -25.333 2.407 18.020 1.00 50.31 188 ASP A O 1
ATOM 1465 N N . SER A 1 189 ? -24.305 1.139 19.543 1.00 41.94 189 SER A N 1
ATOM 1466 C CA . SER A 1 189 ? -24.262 -0.081 18.727 1.00 41.94 189 SER A CA 1
ATOM 1467 C C . SER A 1 189 ? -24.315 -1.334 19.606 1.00 41.94 189 SER A C 1
ATOM 1469 O O . SER A 1 189 ? -23.518 -1.530 20.522 1.00 41.94 189 SER A O 1
ATOM 1471 N N . PHE A 1 190 ? -25.320 -2.154 19.300 1.00 38.59 190 PHE A N 1
ATOM 1472 C CA . PHE A 1 190 ? -25.878 -3.260 20.072 1.00 38.59 190 PHE A CA 1
ATOM 1473 C C . PHE A 1 190 ? -24.913 -4.437 20.285 1.00 38.59 190 PHE A C 1
ATOM 1475 O O . PHE A 1 190 ? -24.295 -4.940 19.351 1.00 38.59 190 PHE A O 1
ATOM 1482 N N . THR A 1 191 ? -24.865 -4.942 21.521 1.00 43.94 191 THR A N 1
ATOM 1483 C CA . THR A 1 191 ? -24.013 -6.060 21.972 1.00 43.94 191 THR A CA 1
ATOM 1484 C C . THR A 1 191 ? -24.639 -7.450 21.791 1.00 43.94 191 THR A C 1
ATOM 1486 O O . THR A 1 191 ? -24.112 -8.427 22.317 1.00 43.94 191 THR A O 1
ATOM 1489 N N . GLY A 1 192 ? -25.766 -7.573 21.078 1.00 41.25 192 GLY A N 1
ATOM 1490 C CA . GLY A 1 192 ? -26.388 -8.865 20.738 1.00 41.25 192 GLY A CA 1
ATOM 1491 C C . GLY A 1 192 ? -26.786 -9.758 21.928 1.00 41.25 192 GLY A C 1
ATOM 1492 O O . GLY A 1 192 ? -27.150 -10.914 21.731 1.00 41.25 192 GLY A O 1
ATOM 1493 N N . ARG A 1 193 ? -26.729 -9.252 23.166 1.00 32.88 193 ARG A N 1
ATOM 1494 C CA . ARG A 1 193 ? -27.006 -10.005 24.392 1.00 32.88 193 ARG A CA 1
ATOM 1495 C C . ARG A 1 193 ? -28.313 -9.513 25.004 1.00 32.88 193 ARG A C 1
ATOM 1497 O O . ARG A 1 193 ? -28.427 -8.347 25.367 1.00 32.88 193 ARG A O 1
ATOM 1504 N N . TYR A 1 194 ? -29.289 -10.406 25.155 1.00 32.59 194 TYR A N 1
ATOM 1505 C CA . TYR A 1 194 ? -30.524 -10.108 25.881 1.00 32.59 194 TYR A CA 1
ATOM 1506 C C . TYR A 1 194 ? -30.198 -9.794 27.348 1.00 32.59 194 TYR A C 1
ATOM 1508 O O . TYR A 1 194 ? -29.763 -10.663 28.111 1.00 32.59 194 TYR A O 1
ATOM 1516 N N . VAL A 1 195 ? -30.394 -8.535 27.737 1.00 41.84 195 VAL A N 1
ATOM 1517 C CA . VAL A 1 195 ? -30.366 -8.083 29.129 1.00 41.84 195 VAL A CA 1
ATOM 1518 C C . VAL A 1 195 ? -31.815 -8.028 29.602 1.00 41.84 195 VAL A C 1
ATOM 1520 O O . VAL A 1 195 ? -32.611 -7.239 29.110 1.00 41.84 195 VAL A O 1
ATOM 1523 N N . THR A 1 196 ? -32.162 -8.882 30.560 1.00 52.88 196 THR A N 1
ATOM 1524 C CA . THR A 1 196 ? -33.509 -8.997 31.146 1.00 52.88 196 THR A CA 1
ATOM 1525 C C . THR A 1 196 ? -33.859 -7.815 32.076 1.00 52.88 196 THR A C 1
ATOM 1527 O O . THR A 1 196 ? -35.015 -7.621 32.431 1.00 52.88 196 THR A O 1
ATOM 1530 N N . ILE A 1 197 ? -32.883 -6.973 32.433 1.00 58.50 197 ILE A N 1
ATOM 1531 C CA . ILE A 1 197 ? -33.003 -5.922 33.460 1.00 58.50 197 ILE A CA 1
ATOM 1532 C C . ILE A 1 197 ? -33.954 -4.766 33.072 1.00 58.50 197 ILE A C 1
ATOM 1534 O O . ILE A 1 197 ? -34.799 -4.419 33.901 1.00 58.50 197 ILE A O 1
ATOM 1538 N N . PRO A 1 198 ? -33.913 -4.187 31.848 1.00 62.12 198 PRO A N 1
ATOM 1539 C CA . PRO A 1 198 ? -34.838 -3.111 31.477 1.00 62.12 198 PRO A CA 1
ATOM 1540 C C . PRO A 1 198 ? -36.301 -3.562 31.509 1.00 62.12 198 PRO A C 1
ATOM 1542 O O . PRO A 1 198 ? -37.183 -2.778 31.852 1.00 62.12 198 PRO A O 1
ATOM 1545 N N . LYS A 1 199 ? -36.552 -4.844 31.210 1.00 77.06 199 LYS A N 1
ATOM 1546 C CA . LYS A 1 199 ? -37.898 -5.416 31.198 1.00 77.06 199 LYS A CA 1
ATOM 1547 C C . LYS A 1 199 ? -38.518 -5.442 32.595 1.00 77.06 199 LYS A C 1
ATOM 1549 O O . LYS A 1 199 ? -39.642 -4.983 32.735 1.00 77.06 199 LYS A O 1
ATOM 1554 N N . LEU A 1 200 ? -37.804 -5.908 33.627 1.00 81.12 200 LEU A N 1
ATOM 1555 C CA . LEU A 1 200 ? -38.356 -5.965 34.993 1.00 81.12 200 LEU A CA 1
ATOM 1556 C C . LEU A 1 200 ? -38.730 -4.574 35.521 1.00 81.12 200 LEU A C 1
ATOM 1558 O O . LEU A 1 200 ? -39.741 -4.412 36.212 1.00 81.12 200 LEU A O 1
ATOM 1562 N N . LEU A 1 201 ? -37.911 -3.570 35.202 1.00 84.38 201 LEU A N 1
ATOM 1563 C CA . LEU A 1 201 ? -38.154 -2.192 35.614 1.00 84.38 201 LEU A CA 1
ATOM 1564 C C . LEU A 1 201 ? -39.355 -1.588 34.878 1.00 84.38 201 LEU A C 1
ATOM 1566 O O . LEU A 1 201 ? -40.217 -0.986 35.520 1.00 84.38 201 LEU A O 1
ATOM 1570 N N . LEU A 1 202 ? -39.435 -1.788 33.559 1.00 85.69 202 LEU A N 1
ATOM 1571 C CA . LEU A 1 202 ? -40.566 -1.328 32.757 1.00 85.69 202 LEU A CA 1
ATOM 1572 C C . LEU A 1 202 ? -41.866 -2.007 33.194 1.00 85.69 202 LEU A C 1
ATOM 1574 O O . LEU A 1 202 ? -42.846 -1.321 33.446 1.00 85.69 202 LEU A O 1
ATOM 1578 N N . GLU A 1 203 ? -41.855 -3.322 33.397 1.00 86.00 203 GLU A N 1
ATOM 1579 C CA . GLU A 1 203 ? -43.022 -4.093 33.837 1.00 86.00 203 GLU A CA 1
ATOM 1580 C C . GLU A 1 203 ? -43.513 -3.643 35.224 1.00 86.00 203 GLU A C 1
ATOM 1582 O O . GLU A 1 203 ? -44.708 -3.541 35.477 1.00 86.00 203 GLU A O 1
ATOM 1587 N N . SER A 1 204 ? -42.595 -3.315 36.142 1.00 86.31 204 SER A N 1
ATOM 1588 C CA . SER A 1 204 ? -42.959 -2.748 37.452 1.00 86.31 204 SER A CA 1
ATOM 1589 C C . SER A 1 204 ? -43.643 -1.384 37.330 1.00 86.31 204 SER A C 1
ATOM 1591 O O . SER A 1 204 ? -44.520 -1.055 38.131 1.00 86.31 204 SER A O 1
ATOM 1593 N N . ALA A 1 205 ? -43.234 -0.580 36.349 1.00 87.88 205 ALA A N 1
ATOM 1594 C CA . ALA A 1 205 ? -43.849 0.707 36.070 1.00 87.88 205 ALA A CA 1
ATOM 1595 C C . ALA A 1 205 ? -45.191 0.556 35.343 1.00 87.88 205 ALA A C 1
ATOM 1597 O O . ALA A 1 205 ? -46.150 1.248 35.685 1.00 87.88 205 ALA A O 1
ATOM 1598 N N . GLU A 1 206 ? -45.290 -0.375 34.397 1.00 88.88 206 GLU A N 1
ATOM 1599 C CA . GLU A 1 206 ? -46.539 -0.699 33.714 1.00 88.88 206 GLU A CA 1
ATOM 1600 C C . GLU A 1 206 ? -47.621 -1.163 34.691 1.00 88.88 206 GLU A C 1
ATOM 1602 O O . GLU A 1 206 ? -48.741 -0.661 34.626 1.00 88.88 206 GLU A O 1
ATOM 1607 N N . ASP A 1 207 ? -47.273 -2.011 35.661 1.00 89.50 207 ASP A N 1
ATOM 1608 C CA . ASP A 1 207 ? -48.205 -2.490 36.690 1.00 89.50 207 ASP A CA 1
ATOM 1609 C C . ASP A 1 207 ? -48.821 -1.343 37.526 1.00 89.50 207 ASP A C 1
ATOM 1611 O O . ASP A 1 207 ? -49.952 -1.453 37.999 1.00 89.50 207 ASP A O 1
ATOM 1615 N N . ILE A 1 208 ? -48.078 -0.251 37.759 1.00 90.00 208 ILE A N 1
ATOM 1616 C CA . ILE A 1 208 ? -48.433 0.765 38.769 1.00 90.00 208 ILE A CA 1
ATOM 1617 C C . ILE A 1 208 ? -48.888 2.088 38.152 1.00 90.00 208 ILE A C 1
ATOM 1619 O O . ILE A 1 208 ? -49.893 2.652 38.589 1.00 90.00 208 ILE A O 1
ATOM 1623 N N . VAL A 1 209 ? -48.126 2.635 37.201 1.00 89.19 209 VAL A N 1
ATOM 1624 C CA . VAL A 1 209 ? -48.347 3.994 36.677 1.00 89.19 209 VAL A CA 1
ATOM 1625 C C . VAL A 1 209 ? -48.989 4.012 35.295 1.00 89.19 209 VAL A C 1
ATOM 1627 O O . VAL A 1 209 ? -49.658 4.994 34.976 1.00 89.19 209 VAL A O 1
ATOM 1630 N N . ALA A 1 210 ? -48.862 2.950 34.491 1.00 87.12 210 ALA A N 1
ATOM 1631 C CA . ALA A 1 210 ? -49.408 2.962 33.131 1.00 87.12 210 ALA A CA 1
ATOM 1632 C C . ALA A 1 210 ? -50.936 3.131 33.053 1.00 87.12 210 ALA A C 1
ATOM 1634 O O . ALA A 1 210 ? -51.360 3.898 32.190 1.00 87.12 210 ALA A O 1
ATOM 1635 N N . PRO A 1 211 ? -51.779 2.522 33.918 1.00 88.69 211 PRO A N 1
ATOM 1636 C CA . PRO A 1 211 ? -53.228 2.737 33.857 1.00 88.69 211 PRO A CA 1
ATOM 1637 C C . PRO A 1 211 ? -53.593 4.218 34.009 1.00 88.69 211 PRO A C 1
ATOM 1639 O O . PRO A 1 211 ? -54.311 4.778 33.185 1.00 88.69 211 PRO A O 1
ATOM 1642 N N . MET A 1 212 ? -52.989 4.877 34.999 1.00 87.88 212 MET A N 1
ATOM 1643 C CA . MET A 1 212 ? -53.177 6.302 35.266 1.00 87.88 212 MET A CA 1
ATOM 1644 C C . MET A 1 212 ? -52.617 7.183 34.137 1.00 87.88 212 MET A C 1
ATOM 1646 O O . MET A 1 212 ? -53.232 8.188 33.781 1.00 87.88 212 MET A O 1
ATOM 1650 N N . MET A 1 213 ? -51.451 6.851 33.574 1.00 86.75 213 MET A N 1
ATOM 1651 C CA . MET A 1 213 ? -50.863 7.626 32.472 1.00 86.75 213 MET A CA 1
ATOM 1652 C C . MET A 1 213 ? -51.698 7.516 31.189 1.00 86.75 213 MET A C 1
ATOM 1654 O O . MET A 1 213 ? -51.943 8.528 30.535 1.00 86.75 213 MET A O 1
ATOM 1658 N N . ARG A 1 214 ? -52.204 6.317 30.870 1.00 85.88 214 ARG A N 1
ATOM 1659 C CA . ARG A 1 214 ? -53.056 6.074 29.695 1.00 85.88 214 ARG A CA 1
ATOM 1660 C C . ARG A 1 214 ? -54.403 6.784 29.803 1.00 85.88 214 ARG A C 1
ATOM 1662 O O . ARG A 1 214 ? -54.834 7.387 28.826 1.00 85.88 214 ARG A O 1
ATOM 1669 N N . GLU A 1 215 ? -55.028 6.766 30.979 1.00 85.25 215 GLU A N 1
ATOM 1670 C CA . GLU A 1 215 ? -56.284 7.486 31.234 1.00 85.25 215 GLU A CA 1
ATOM 1671 C C . GLU A 1 215 ? -56.119 9.005 31.054 1.00 85.25 215 GLU A C 1
ATOM 1673 O O . GLU A 1 215 ? -56.939 9.662 30.415 1.00 85.25 215 GLU A O 1
ATOM 1678 N N . ASN A 1 216 ? -55.004 9.567 31.532 1.00 79.12 216 ASN A N 1
ATOM 1679 C CA . ASN A 1 216 ? -54.741 11.006 31.451 1.00 79.12 216 ASN A CA 1
ATOM 1680 C C . ASN A 1 216 ? -54.154 11.470 30.106 1.00 79.12 216 ASN A C 1
ATOM 1682 O O . ASN A 1 216 ? -54.023 12.677 29.890 1.00 79.12 216 ASN A O 1
ATOM 1686 N N . ARG A 1 217 ? -53.820 10.553 29.188 1.00 78.06 217 ARG A N 1
ATOM 1687 C CA . ARG A 1 217 ? -53.176 10.858 27.897 1.00 78.06 217 ARG A CA 1
ATOM 1688 C C . ARG A 1 217 ? -53.986 11.849 27.063 1.00 78.06 217 ARG A C 1
ATOM 1690 O O . ARG A 1 217 ? -53.448 12.850 26.598 1.00 78.06 217 ARG A O 1
ATOM 1697 N N . ALA A 1 218 ? -55.293 11.615 26.938 1.00 73.38 218 ALA A N 1
ATOM 1698 C CA . ALA A 1 218 ? -56.186 12.487 26.173 1.00 73.38 218 ALA A CA 1
ATOM 1699 C C . ALA A 1 218 ? -56.299 13.893 26.791 1.00 73.38 218 ALA A C 1
ATOM 1701 O O . ALA A 1 218 ? -56.301 14.886 26.069 1.00 73.38 218 ALA A O 1
ATOM 1702 N N . HIS A 1 219 ? -56.345 13.979 28.125 1.00 74.75 219 HIS A N 1
ATOM 1703 C CA . HIS A 1 219 ? -56.429 15.247 28.860 1.00 74.75 219 HIS A CA 1
ATOM 1704 C C . HIS A 1 219 ? -55.120 16.042 28.840 1.00 74.75 219 HIS A C 1
ATOM 1706 O O . HIS A 1 219 ? -55.142 17.271 28.878 1.00 74.75 219 HIS A O 1
ATOM 1712 N N . LEU A 1 220 ? -53.977 15.353 28.797 1.00 70.31 220 LEU A N 1
ATOM 1713 C CA . LEU A 1 220 ? -52.672 15.982 28.620 1.00 70.31 220 LEU A CA 1
ATOM 1714 C C . LEU A 1 220 ? -52.562 16.548 27.207 1.00 70.31 220 LEU A C 1
ATOM 1716 O O . LEU A 1 220 ? -52.299 17.735 27.057 1.00 70.31 220 LEU A O 1
ATOM 1720 N N . ARG A 1 221 ? -52.867 15.747 26.181 1.00 71.50 221 ARG A N 1
ATOM 1721 C CA . ARG A 1 221 ? -52.753 16.153 24.774 1.00 71.50 221 ARG A CA 1
ATOM 1722 C C . ARG A 1 221 ? -53.635 17.351 24.411 1.00 71.50 221 ARG A C 1
ATOM 1724 O O . ARG A 1 221 ? -53.225 18.171 23.602 1.00 71.50 221 ARG A O 1
ATOM 1731 N N . SER A 1 222 ? -54.807 17.492 25.036 1.00 72.38 222 SER A N 1
ATOM 1732 C CA . SER A 1 222 ? -55.702 18.635 24.808 1.00 72.38 222 SER A CA 1
ATOM 1733 C C . SER A 1 222 ? -55.238 19.944 25.456 1.00 72.38 222 SER A C 1
ATOM 1735 O O . SER A 1 222 ? -55.772 20.996 25.124 1.00 72.38 222 SER A O 1
ATOM 1737 N N . LYS A 1 223 ? -54.309 19.898 26.422 1.00 69.56 223 LYS A N 1
ATOM 1738 C CA . LYS A 1 223 ? -53.839 21.083 27.161 1.00 69.56 223 LYS A CA 1
ATOM 1739 C C . LYS A 1 223 ? -52.601 21.749 26.552 1.00 69.56 223 LYS A C 1
ATOM 1741 O O . LYS A 1 223 ? -52.220 22.813 27.028 1.00 69.56 223 LYS A O 1
ATOM 1746 N N . TYR A 1 224 ? -51.974 21.150 25.540 1.00 64.50 224 TYR A N 1
ATOM 1747 C CA . TYR A 1 224 ? -50.790 21.711 24.887 1.00 64.50 224 TYR A CA 1
ATOM 1748 C C . TYR A 1 224 ? -51.174 22.358 23.553 1.00 64.50 224 TYR A C 1
ATOM 1750 O O . TYR A 1 224 ? -51.624 21.681 22.634 1.00 64.50 224 TYR A O 1
ATOM 1758 N N . GLU A 1 225 ? -50.996 23.677 23.462 1.00 58.94 225 GLU A N 1
ATOM 1759 C C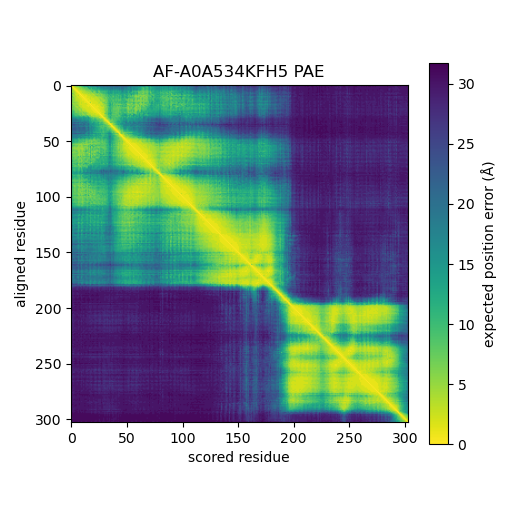A . GLU A 1 225 ? -51.335 24.484 22.276 1.00 58.94 225 GLU A CA 1
ATOM 1760 C C . GLU A 1 225 ? -50.303 24.354 21.141 1.00 58.94 225 GLU A C 1
ATOM 1762 O O . GLU A 1 225 ? -50.617 24.610 19.981 1.00 58.94 225 GLU A O 1
ATOM 1767 N N . PHE A 1 226 ? -49.079 23.917 21.455 1.00 63.72 226 PHE A N 1
ATOM 1768 C CA . PHE A 1 226 ? -47.990 23.757 20.492 1.00 63.72 226 PHE A CA 1
ATOM 1769 C C . PHE A 1 226 ? -47.789 22.278 20.155 1.00 63.72 226 PHE A C 1
ATOM 1771 O O . PHE A 1 226 ? -47.397 21.490 21.020 1.00 63.72 226 PHE A O 1
ATOM 1778 N N . ALA A 1 227 ? -48.026 21.912 18.892 1.00 61.62 227 ALA A N 1
ATOM 1779 C CA . ALA A 1 227 ? -47.847 20.546 18.394 1.00 61.62 227 ALA A CA 1
ATOM 1780 C C . ALA A 1 227 ? -46.422 20.014 18.643 1.00 61.62 227 ALA A C 1
ATOM 1782 O O . ALA A 1 227 ? -46.258 18.854 19.008 1.00 61.62 227 ALA A O 1
ATOM 1783 N N . ASP A 1 228 ? -45.418 20.890 18.556 1.00 63.56 228 ASP A N 1
ATOM 1784 C CA . ASP A 1 228 ? -43.994 20.551 18.671 1.00 63.56 228 ASP A CA 1
ATOM 1785 C C . ASP A 1 228 ? -43.589 20.066 20.076 1.00 63.56 228 ASP A C 1
ATOM 1787 O O . ASP A 1 228 ? -42.607 19.348 20.239 1.00 63.56 228 ASP A O 1
ATOM 1791 N N . LEU A 1 229 ? -44.341 20.447 21.116 1.00 62.28 229 LEU A N 1
ATOM 1792 C CA . LEU A 1 229 ? -44.070 20.063 22.508 1.00 62.28 229 LEU A CA 1
ATOM 1793 C C . LEU A 1 229 ? -44.757 18.752 22.911 1.00 62.28 229 LEU A C 1
ATOM 1795 O O . LEU A 1 229 ? -44.369 18.145 23.913 1.00 62.28 229 LEU A O 1
ATOM 1799 N N . ALA A 1 230 ? -45.747 18.297 22.137 1.00 61.72 230 ALA A N 1
ATOM 1800 C CA . ALA A 1 230 ? -46.473 17.060 22.415 1.00 61.72 230 ALA A CA 1
ATOM 1801 C C . ALA A 1 230 ? -45.558 15.825 22.331 1.00 61.72 230 ALA A C 1
ATOM 1803 O O . ALA A 1 230 ? -45.715 14.893 23.119 1.00 61.72 230 ALA A O 1
ATOM 1804 N N . ASP A 1 231 ? -44.554 15.855 21.450 1.00 65.19 231 ASP A N 1
ATOM 1805 C CA . ASP A 1 231 ? -43.625 14.739 21.229 1.00 65.19 231 ASP A CA 1
ATOM 1806 C C . ASP A 1 231 ? -42.631 14.525 22.387 1.00 65.19 231 ASP A C 1
ATOM 1808 O O . ASP A 1 231 ? -42.070 13.436 22.547 1.00 65.19 231 ASP A O 1
ATOM 1812 N N . TYR A 1 232 ? -42.427 15.535 23.240 1.00 65.50 232 TYR A N 1
ATOM 1813 C CA . TYR A 1 232 ? -41.464 15.474 24.346 1.00 65.50 232 TYR A CA 1
ATOM 1814 C C . TYR A 1 232 ? -42.042 14.891 25.640 1.00 65.50 232 TYR A C 1
ATOM 1816 O O . TYR A 1 232 ? -41.288 14.582 26.569 1.00 65.50 232 TYR A O 1
ATOM 1824 N N . ILE A 1 233 ? -43.362 14.710 25.731 1.00 68.50 233 ILE A N 1
ATOM 1825 C CA . ILE A 1 233 ? -44.008 14.201 26.944 1.00 68.50 233 ILE A CA 1
ATOM 1826 C C . ILE A 1 233 ? -44.155 12.684 26.852 1.00 68.50 233 ILE A C 1
ATOM 1828 O O . ILE A 1 233 ? -44.728 12.129 25.919 1.00 68.50 233 ILE A O 1
ATOM 1832 N N . ALA A 1 234 ? -43.641 11.982 27.860 1.00 71.75 234 ALA A N 1
ATOM 1833 C CA . ALA A 1 234 ? -43.820 10.543 27.970 1.00 71.75 234 ALA A CA 1
ATOM 1834 C C . ALA A 1 234 ? -45.282 10.217 28.328 1.00 71.75 234 ALA A C 1
ATOM 1836 O O . ALA A 1 234 ? -45.698 10.363 29.475 1.00 71.75 234 ALA A O 1
ATOM 1837 N N . GLU A 1 235 ? -46.055 9.764 27.340 1.00 77.62 235 GLU A N 1
ATOM 1838 C CA . GLU A 1 235 ? -47.447 9.311 27.515 1.00 77.62 235 GLU A CA 1
ATOM 1839 C C . GLU A 1 235 ? -47.550 7.923 28.176 1.00 77.62 235 GLU A C 1
ATOM 1841 O O . GLU A 1 235 ? -48.596 7.533 28.691 1.00 77.62 235 GLU A O 1
ATOM 1846 N N . GLU A 1 236 ? -46.441 7.188 28.198 1.00 84.31 236 GLU A N 1
ATOM 1847 C CA . GLU A 1 236 ? -46.282 5.863 28.795 1.00 84.31 236 GLU A CA 1
ATOM 1848 C C . GLU A 1 236 ? -44.976 5.836 29.605 1.00 84.31 236 GLU A C 1
ATOM 1850 O O . GLU A 1 236 ? -44.074 6.636 29.320 1.00 84.31 236 GLU A O 1
ATOM 1855 N N . PRO A 1 237 ? -44.853 4.975 30.634 1.00 88.25 237 PRO A N 1
ATOM 1856 C CA . PRO A 1 237 ? -43.623 4.890 31.409 1.00 88.25 237 PRO A CA 1
ATOM 1857 C C . PRO A 1 237 ? -42.460 4.465 30.509 1.00 88.25 237 PRO A C 1
ATOM 1859 O O . PRO A 1 237 ? -42.558 3.491 29.766 1.00 88.25 237 PRO A O 1
ATOM 1862 N N . LYS A 1 238 ? -41.343 5.188 30.588 1.00 86.88 238 LYS A N 1
ATOM 1863 C CA . LYS A 1 238 ? -40.130 4.897 29.813 1.00 86.88 238 LYS A CA 1
ATOM 1864 C C . LYS A 1 238 ? -38.968 4.631 30.755 1.00 86.88 238 LYS A C 1
ATOM 1866 O O . LYS A 1 238 ? -38.840 5.276 31.794 1.00 86.88 238 LYS A O 1
ATOM 1871 N N . VAL A 1 239 ? -38.103 3.699 30.375 1.00 85.81 239 VAL A N 1
ATOM 1872 C CA . VAL A 1 239 ? -36.864 3.408 31.097 1.00 85.81 239 VAL A CA 1
ATOM 1873 C C . VAL A 1 239 ? -35.696 3.911 30.261 1.00 85.81 239 VAL A C 1
ATOM 1875 O O . VAL A 1 239 ? -35.415 3.376 29.192 1.00 85.81 239 VAL A O 1
ATOM 1878 N N . GLY A 1 240 ? -35.028 4.947 30.755 1.00 80.12 240 GLY A N 1
ATOM 1879 C CA . GLY A 1 240 ? -33.700 5.337 30.304 1.00 80.12 240 GLY A CA 1
ATOM 1880 C C . GLY A 1 240 ? -32.630 4.550 31.053 1.00 80.12 240 GLY A C 1
ATOM 1881 O O . GLY A 1 240 ? -32.866 4.033 32.148 1.00 80.12 240 GLY A O 1
ATOM 1882 N 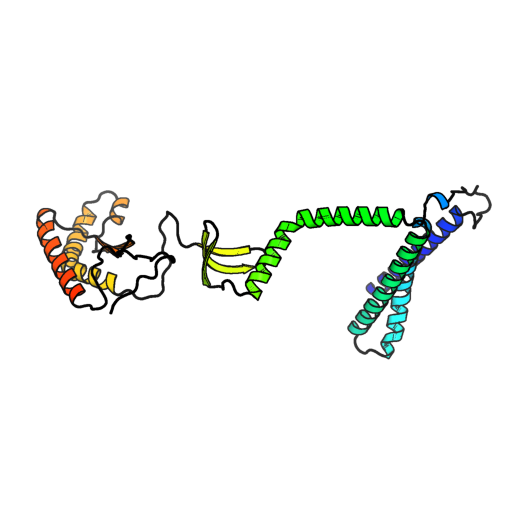N . TRP A 1 241 ? -31.440 4.474 30.478 1.00 81.94 241 TRP A N 1
ATOM 1883 C CA . TRP A 1 241 ? -30.287 3.861 31.119 1.00 81.94 241 TRP A CA 1
ATOM 1884 C C . TRP A 1 241 ? -29.029 4.673 30.817 1.00 81.94 241 TRP A C 1
ATOM 1886 O O . TRP A 1 241 ? -28.947 5.360 29.800 1.00 81.94 241 TRP A O 1
ATOM 1896 N N . GLY A 1 242 ? -28.067 4.606 31.727 1.00 74.75 242 GLY A N 1
ATOM 1897 C CA . GLY A 1 242 ? -26.755 5.222 31.608 1.00 74.75 242 GLY A CA 1
ATOM 1898 C C . GLY A 1 242 ? -25.693 4.336 32.251 1.00 74.75 242 GLY A C 1
ATOM 1899 O O . GLY A 1 242 ? -26.000 3.432 33.027 1.00 74.75 242 GLY A O 1
ATOM 1900 N N . LEU A 1 243 ? -24.434 4.576 31.904 1.00 77.75 243 LEU A N 1
ATOM 1901 C CA . LEU A 1 243 ? -23.287 3.873 32.475 1.00 77.75 243 LEU A CA 1
ATOM 1902 C C . LEU A 1 243 ? -22.589 4.784 33.487 1.00 77.75 243 LEU A C 1
ATOM 1904 O O . LEU A 1 243 ? -22.105 5.854 33.123 1.00 77.75 243 LEU A O 1
ATOM 1908 N N . GLY A 1 244 ? -22.541 4.342 34.742 1.00 74.25 244 GLY A N 1
ATOM 1909 C CA . GLY A 1 244 ? -21.777 4.960 35.820 1.00 74.25 244 GLY A CA 1
ATOM 1910 C C . GLY A 1 244 ? -20.421 4.276 36.026 1.00 74.25 244 GLY A C 1
ATOM 1911 O O . GLY A 1 244 ? -20.114 3.251 35.419 1.00 74.25 244 GLY A O 1
ATOM 1912 N N . ALA A 1 245 ? -19.594 4.823 36.922 1.00 74.00 245 ALA A N 1
ATOM 1913 C CA . ALA A 1 245 ? -18.242 4.311 37.187 1.00 74.00 245 ALA A CA 1
ATOM 1914 C C . ALA A 1 245 ? -18.210 2.875 37.756 1.00 74.00 245 ALA A C 1
ATOM 1916 O O . ALA A 1 245 ? -17.226 2.160 37.581 1.00 74.00 245 ALA A O 1
ATOM 1917 N N . SER A 1 246 ? -19.269 2.442 38.447 1.00 76.94 246 SER A N 1
ATOM 1918 C CA . SER A 1 246 ? -19.388 1.087 39.016 1.00 76.94 246 SER A CA 1
ATOM 1919 C C . SER A 1 246 ? -20.789 0.480 38.864 1.00 76.94 246 SER A C 1
ATOM 1921 O O . SER A 1 246 ? -21.041 -0.604 39.382 1.00 76.94 246 SER A O 1
ATOM 1923 N N . SER A 1 247 ? -21.708 1.167 38.180 1.00 79.06 247 SER A N 1
ATOM 1924 C CA . SER A 1 247 ? -23.131 0.820 38.090 1.00 79.06 247 SER A CA 1
ATOM 1925 C C . SER A 1 247 ? -23.685 1.054 36.686 1.00 79.06 247 SER A C 1
ATOM 1927 O O . SER A 1 247 ? -23.144 1.828 35.900 1.00 79.06 247 SER A O 1
ATOM 1929 N N . VAL A 1 248 ? -24.795 0.384 36.376 1.00 81.31 248 VAL A N 1
ATOM 1930 C CA . VAL A 1 248 ? -25.688 0.785 35.283 1.00 81.31 248 VAL A CA 1
ATOM 1931 C C . VAL A 1 248 ? -26.845 1.538 35.922 1.00 81.31 248 VAL A C 1
ATOM 1933 O O . VAL A 1 248 ? -27.607 0.962 36.701 1.00 81.31 248 VAL A O 1
ATOM 1936 N N . ASP A 1 249 ? -26.965 2.819 35.604 1.00 83.19 249 ASP A N 1
ATOM 1937 C CA . ASP A 1 249 ? -27.956 3.703 36.201 1.00 83.19 249 ASP A CA 1
ATOM 1938 C C . ASP A 1 249 ? -29.235 3.650 35.369 1.00 83.19 249 ASP A C 1
ATOM 1940 O O . ASP A 1 249 ? -29.263 4.068 34.213 1.00 83.19 249 ASP A O 1
ATOM 1944 N N . LEU A 1 250 ? -30.311 3.116 35.943 1.00 85.12 250 LEU A N 1
ATOM 1945 C CA . LEU A 1 250 ? -31.609 3.026 35.281 1.00 85.12 250 LEU A CA 1
ATOM 1946 C C . LEU A 1 250 ? -32.509 4.167 35.751 1.00 85.12 250 LEU A C 1
ATOM 1948 O O . LEU A 1 250 ? -32.766 4.319 36.945 1.00 85.12 250 LEU A O 1
ATOM 1952 N N . THR A 1 251 ? -33.023 4.950 34.807 1.00 86.38 251 THR A N 1
ATOM 1953 C CA . THR A 1 251 ? -33.885 6.102 35.086 1.00 86.38 251 THR A CA 1
ATOM 1954 C C . THR A 1 251 ? -35.294 5.818 34.594 1.00 86.38 251 THR A C 1
ATOM 1956 O O . THR A 1 251 ? -35.542 5.739 33.393 1.00 86.38 251 THR A O 1
ATOM 1959 N N . LEU A 1 252 ? -36.238 5.682 35.525 1.00 87.81 252 LEU A N 1
ATOM 1960 C CA . LEU A 1 252 ? -37.652 5.532 35.200 1.00 87.81 252 LEU A CA 1
ATOM 1961 C C . LEU A 1 252 ? -38.310 6.910 35.051 1.00 87.81 252 LEU A C 1
ATOM 1963 O O . LEU A 1 252 ? -38.371 7.682 36.009 1.00 87.81 252 LEU A O 1
ATOM 1967 N N . VAL A 1 253 ? -38.846 7.185 33.864 1.00 87.31 253 VAL A N 1
ATOM 1968 C CA . VAL A 1 253 ? -39.569 8.415 33.533 1.00 87.31 253 VAL A CA 1
ATOM 1969 C C . VAL A 1 253 ? -41.065 8.117 33.491 1.00 87.31 253 VAL A C 1
ATOM 1971 O O . VAL A 1 253 ? -41.518 7.269 32.725 1.00 87.31 253 VAL A O 1
ATOM 1974 N N . TYR A 1 254 ? -41.831 8.818 34.325 1.00 88.44 254 TYR A N 1
ATOM 1975 C CA . TYR A 1 254 ? -43.287 8.716 34.400 1.00 88.44 254 TYR A CA 1
ATOM 1976 C C . TYR A 1 254 ? -43.892 10.048 34.847 1.00 88.44 254 TYR A C 1
ATOM 1978 O O . TYR A 1 254 ? -43.257 10.828 35.561 1.00 88.44 254 TYR A O 1
ATOM 1986 N N . PHE A 1 255 ? -45.141 10.292 34.457 1.00 86.00 255 PHE A N 1
ATOM 1987 C CA . PHE A 1 255 ? -45.927 11.423 34.941 1.00 86.00 255 PHE A CA 1
ATOM 1988 C C . PHE A 1 255 ? -46.851 10.964 36.070 1.00 86.00 255 PHE A C 1
ATOM 1990 O O . PHE A 1 255 ? -47.408 9.874 36.002 1.00 86.00 255 PHE A O 1
ATOM 1997 N N . CYS A 1 256 ? -47.024 11.782 37.109 1.00 86.38 256 CYS A N 1
ATOM 1998 C CA . CYS A 1 256 ? -48.002 11.548 38.171 1.00 86.38 256 CYS A CA 1
ATOM 1999 C C . CYS A 1 256 ? -48.471 12.879 38.786 1.00 86.38 256 CYS A C 1
ATOM 2001 O O . CYS A 1 256 ? -47.751 13.879 38.698 1.00 86.38 256 CYS A O 1
ATOM 2003 N N . PRO A 1 257 ? -49.646 12.913 39.442 1.00 84.19 257 P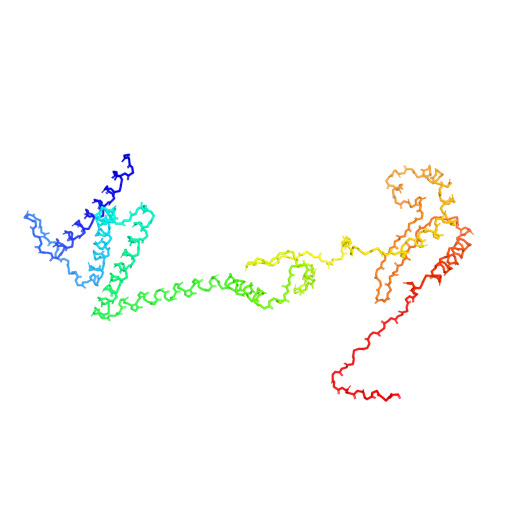RO A N 1
ATOM 2004 C CA . PRO A 1 257 ? -50.091 14.086 40.183 1.00 84.19 257 PRO A CA 1
ATOM 2005 C C . PRO A 1 257 ? -49.085 14.469 41.273 1.00 84.19 257 PRO A C 1
ATOM 2007 O O . PRO A 1 257 ? -48.635 13.614 42.039 1.00 84.19 257 PRO A O 1
ATOM 2010 N N . VAL A 1 258 ? -48.786 15.764 41.392 1.00 83.69 258 VAL A N 1
ATOM 2011 C CA . VAL A 1 258 ? -47.786 16.293 42.338 1.00 83.69 258 VAL A CA 1
ATOM 2012 C C . VAL A 1 258 ? -48.071 15.841 43.776 1.00 83.69 258 VAL A C 1
ATOM 2014 O O . VAL A 1 258 ? -47.162 15.389 44.470 1.00 83.69 258 VAL A O 1
ATOM 2017 N N . PHE A 1 259 ? -49.343 15.856 44.188 1.00 85.56 259 PHE A N 1
ATOM 2018 C CA . PHE A 1 259 ? -49.779 15.448 45.529 1.00 85.56 259 PHE A CA 1
ATOM 2019 C C . PHE A 1 259 ? -49.616 13.946 45.808 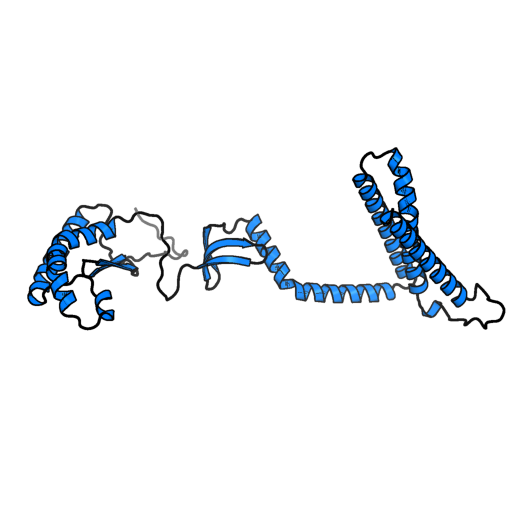1.00 85.56 259 PHE A C 1
ATOM 2021 O O . PHE A 1 259 ? -49.473 13.542 46.957 1.00 85.56 259 PHE A O 1
ATOM 2028 N N . ALA A 1 260 ? -49.600 13.109 44.767 1.00 86.00 260 ALA A N 1
ATOM 2029 C CA . ALA A 1 260 ? -49.473 11.658 44.889 1.00 86.00 260 ALA A CA 1
ATOM 2030 C C . ALA A 1 260 ? -48.052 11.149 44.584 1.00 86.00 260 ALA A C 1
ATOM 2032 O O . ALA A 1 260 ? -47.793 9.948 44.708 1.00 86.00 260 ALA A O 1
ATOM 2033 N N . LYS A 1 261 ? -47.113 12.037 44.219 1.00 85.31 261 LYS A N 1
ATOM 2034 C CA . LYS A 1 261 ? -45.738 11.688 43.820 1.00 85.31 261 LYS A CA 1
ATOM 2035 C C . LYS A 1 261 ? -45.033 10.794 44.839 1.00 85.31 261 LYS A C 1
ATOM 2037 O O . LYS A 1 261 ? -44.405 9.810 44.458 1.00 85.31 261 LYS A O 1
ATOM 2042 N N . GLY A 1 262 ? -45.162 11.103 46.132 1.00 85.94 262 GLY A N 1
ATOM 2043 C CA . GLY A 1 262 ? -44.575 10.298 47.208 1.00 85.94 262 GLY A CA 1
ATOM 2044 C C . GLY A 1 262 ? -45.134 8.873 47.246 1.00 85.94 262 GLY A C 1
ATOM 2045 O O . GLY A 1 262 ? -44.371 7.911 47.245 1.00 85.94 262 GLY A O 1
ATOM 2046 N N . ALA A 1 263 ? -46.461 8.730 47.195 1.00 89.81 263 ALA A N 1
ATOM 2047 C CA . ALA A 1 263 ? -47.130 7.431 47.232 1.00 89.81 263 ALA A CA 1
ATOM 2048 C C . ALA A 1 263 ? -46.805 6.568 46.001 1.00 89.81 263 ALA A C 1
ATOM 2050 O O . ALA A 1 263 ? -46.542 5.372 46.134 1.00 89.81 263 ALA A O 1
ATOM 2051 N N . TYR A 1 264 ? -46.790 7.159 44.801 1.00 90.69 264 TYR A N 1
ATOM 2052 C CA . TYR A 1 264 ? -46.395 6.452 43.578 1.00 90.69 264 TYR A CA 1
ATOM 2053 C C . TYR A 1 264 ? -44.922 6.044 43.602 1.00 90.69 264 TYR A C 1
ATOM 2055 O O . TYR A 1 264 ? -44.620 4.888 43.313 1.00 90.69 264 TYR A O 1
ATOM 2063 N N . ARG A 1 265 ? -44.020 6.939 44.027 1.00 90.12 265 ARG A N 1
ATOM 2064 C CA . ARG A 1 265 ? -42.592 6.627 44.166 1.00 90.12 265 ARG A CA 1
ATOM 2065 C C . ARG A 1 265 ? -42.364 5.458 45.121 1.00 90.12 265 ARG A C 1
ATOM 2067 O O . ARG A 1 265 ? -41.642 4.534 44.768 1.00 90.12 265 ARG A O 1
ATOM 2074 N N . THR A 1 266 ? -42.995 5.465 46.293 1.00 92.69 266 THR A N 1
ATOM 2075 C CA . THR A 1 266 ? -42.854 4.378 47.273 1.00 92.69 266 THR A CA 1
ATOM 2076 C C . THR A 1 266 ? -43.378 3.051 46.726 1.00 92.69 266 THR A C 1
ATOM 2078 O O . THR A 1 266 ? -42.699 2.033 46.853 1.00 92.69 266 THR A O 1
ATOM 2081 N N . ARG A 1 267 ? -44.550 3.050 46.073 1.00 92.44 267 ARG A N 1
ATOM 2082 C CA . ARG A 1 267 ? -45.110 1.837 45.453 1.00 92.44 267 ARG A CA 1
ATOM 2083 C C . ARG A 1 267 ? -44.203 1.284 44.354 1.00 92.44 267 ARG A C 1
ATOM 2085 O O . ARG A 1 267 ? -43.954 0.083 44.338 1.00 92.44 267 ARG A O 1
ATOM 2092 N N . LEU A 1 268 ? -43.676 2.155 43.492 1.00 92.06 268 LEU A N 1
ATOM 2093 C CA . LEU A 1 268 ? -42.735 1.777 42.436 1.00 92.06 268 LEU A CA 1
ATOM 2094 C C . LEU A 1 268 ? -41.457 1.178 43.018 1.00 92.06 268 LEU A C 1
ATOM 2096 O O . LEU A 1 268 ? -41.095 0.068 42.652 1.00 92.06 268 LEU A O 1
ATOM 2100 N N . VAL A 1 269 ? -40.806 1.867 43.959 1.00 90.31 269 VAL A N 1
ATOM 2101 C CA . VAL A 1 269 ? -39.559 1.385 44.576 1.00 90.31 269 VAL A CA 1
ATOM 2102 C C . VAL A 1 269 ? -39.766 0.031 45.249 1.00 90.31 269 VAL A C 1
ATOM 2104 O O . VAL A 1 269 ? -38.952 -0.867 45.054 1.00 90.31 269 VAL A O 1
ATOM 2107 N N . LYS A 1 270 ? -40.870 -0.149 45.984 1.00 93.12 270 LYS A N 1
ATOM 2108 C CA . LYS A 1 270 ? -41.200 -1.428 46.622 1.00 93.12 270 LYS A CA 1
ATOM 2109 C C . LYS A 1 270 ? -41.355 -2.549 45.589 1.00 93.12 270 LYS A C 1
ATOM 2111 O O . LYS A 1 270 ? -40.727 -3.590 45.731 1.00 93.12 270 LYS A O 1
ATOM 2116 N N . ARG A 1 271 ? -42.138 -2.318 44.531 1.00 90.88 271 ARG A N 1
ATOM 2117 C CA . ARG A 1 271 ? -42.380 -3.307 43.469 1.00 90.88 271 ARG A CA 1
ATOM 2118 C C . ARG A 1 271 ? -41.109 -3.661 42.701 1.00 90.88 271 ARG A C 1
ATOM 2120 O O . ARG A 1 271 ? -40.884 -4.829 42.406 1.00 90.88 271 ARG A O 1
ATOM 2127 N N . ILE A 1 272 ? -40.275 -2.662 42.411 1.00 90.88 272 ILE A N 1
ATOM 2128 C CA . ILE A 1 272 ? -38.973 -2.851 41.764 1.00 90.88 272 ILE A CA 1
ATOM 2129 C C . ILE A 1 272 ? -38.080 -3.707 42.659 1.00 90.88 272 ILE A C 1
ATOM 2131 O O . ILE A 1 272 ? -37.522 -4.689 42.186 1.00 90.88 272 ILE A O 1
ATOM 2135 N N . LEU A 1 273 ? -37.986 -3.380 43.950 1.00 88.88 273 LEU A N 1
ATOM 2136 C CA . LEU A 1 273 ? -37.173 -4.132 44.901 1.00 88.88 273 LEU A CA 1
ATOM 2137 C C . LEU A 1 273 ? -37.641 -5.589 45.027 1.00 88.88 273 LEU A C 1
ATOM 2139 O O . LEU A 1 273 ? -36.801 -6.480 45.040 1.00 88.88 273 LEU A O 1
ATOM 2143 N N . GLU A 1 274 ? -38.953 -5.835 45.068 1.00 89.12 274 GLU A N 1
ATOM 2144 C CA . GLU A 1 274 ? -39.543 -7.183 45.092 1.00 89.12 274 GLU A CA 1
ATOM 2145 C C . GLU A 1 274 ? -39.234 -7.987 43.822 1.00 89.12 274 GLU A C 1
ATOM 2147 O O . GLU A 1 274 ? -38.836 -9.147 43.912 1.00 89.12 274 GLU A O 1
ATOM 2152 N N . LYS A 1 275 ? -39.391 -7.390 42.629 1.00 86.62 275 LYS A N 1
ATOM 2153 C CA . LYS A 1 275 ? -39.070 -8.087 41.371 1.00 86.62 275 LYS A CA 1
ATOM 2154 C C . LYS A 1 275 ? -37.565 -8.330 41.228 1.00 86.62 275 LYS A C 1
ATOM 2156 O O . LYS A 1 275 ? -37.167 -9.370 40.717 1.00 86.62 275 LYS A O 1
ATOM 2161 N N . PHE A 1 276 ? -36.733 -7.391 41.678 1.00 85.88 276 PHE A N 1
ATOM 2162 C CA . PHE A 1 276 ? -35.277 -7.485 41.557 1.00 85.88 276 PHE A CA 1
ATOM 2163 C C . PHE A 1 276 ? -34.677 -8.457 42.577 1.00 85.88 276 PHE A C 1
ATOM 2165 O O . PHE A 1 276 ? -33.742 -9.172 42.238 1.00 85.88 276 PHE A O 1
ATOM 2172 N N . SER A 1 277 ? -35.216 -8.532 43.798 1.00 83.50 277 SER A N 1
ATOM 2173 C CA . SER A 1 277 ? -34.741 -9.485 44.810 1.00 83.50 277 SER A CA 1
ATOM 2174 C C . SER A 1 277 ? -35.052 -10.942 44.456 1.00 83.50 277 SER A C 1
ATOM 2176 O O . SER A 1 277 ? -34.329 -11.837 44.887 1.00 83.50 277 SER A O 1
ATOM 2178 N N . GLY A 1 278 ? -36.095 -11.185 43.654 1.00 81.06 278 GLY A N 1
ATOM 2179 C CA . GLY A 1 278 ? -36.438 -12.514 43.144 1.00 81.06 278 GLY A CA 1
ATOM 2180 C C . GLY A 1 278 ? -35.528 -13.024 42.020 1.00 81.06 278 GLY A C 1
ATOM 2181 O O . GLY A 1 278 ? -35.580 -14.208 41.696 1.00 81.06 278 GLY A O 1
ATOM 2182 N N . GLU A 1 279 ? -34.689 -12.168 41.430 1.00 82.19 279 GLU A N 1
ATOM 2183 C CA . GLU A 1 279 ? -33.851 -12.507 40.279 1.00 82.19 279 GLU A CA 1
ATOM 2184 C C . GLU A 1 279 ? -32.372 -12.601 40.690 1.00 82.19 279 GLU A C 1
ATOM 2186 O O . GLU A 1 279 ? -31.704 -11.599 40.931 1.00 82.19 279 GLU A O 1
ATOM 2191 N N . THR A 1 280 ? -31.808 -13.813 40.698 1.00 73.50 280 THR A N 1
ATOM 2192 C CA . THR A 1 280 ? -30.409 -14.068 41.115 1.00 73.50 280 THR A CA 1
ATOM 2193 C C . THR A 1 280 ? -29.358 -13.444 40.195 1.00 73.50 280 THR A C 1
ATOM 2195 O O . THR A 1 280 ? -28.180 -13.367 40.543 1.00 73.50 280 THR A O 1
ATOM 2198 N N . ARG A 1 281 ? -29.770 -12.992 39.008 1.00 72.38 281 ARG A N 1
ATOM 2199 C CA . ARG A 1 281 ? -28.909 -12.354 38.007 1.00 72.38 281 ARG A CA 1
ATOM 2200 C C . ARG A 1 281 ? -28.773 -10.845 38.190 1.00 72.38 281 ARG A C 1
ATOM 2202 O O . ARG A 1 281 ? -28.030 -10.224 37.427 1.00 72.38 281 ARG A O 1
ATOM 2209 N N . VAL A 1 282 ? -29.499 -10.256 39.138 1.00 75.94 282 VAL A N 1
ATOM 2210 C CA . VAL A 1 282 ? -29.510 -8.814 39.374 1.00 75.94 282 VAL A CA 1
ATOM 2211 C C . VAL A 1 282 ? -29.025 -8.529 40.786 1.00 75.94 282 VAL A C 1
ATOM 2213 O O . VAL A 1 282 ? -29.560 -9.037 41.763 1.00 75.94 282 VAL A O 1
ATOM 2216 N N . ALA A 1 283 ? -27.995 -7.694 40.887 1.00 76.19 283 ALA A N 1
ATOM 2217 C CA . ALA A 1 283 ? -27.463 -7.216 42.152 1.00 76.19 283 ALA A CA 1
ATOM 2218 C C . ALA A 1 283 ? -27.464 -5.688 42.154 1.00 76.19 283 ALA A C 1
ATOM 2220 O O . ALA A 1 283 ? -27.237 -5.055 41.120 1.00 76.19 283 ALA A O 1
ATOM 2221 N N . PHE A 1 284 ? -27.704 -5.094 43.321 1.00 81.31 284 PHE A N 1
ATOM 2222 C CA . PHE A 1 284 ? -27.508 -3.662 43.498 1.00 81.31 284 PHE A CA 1
ATOM 2223 C C . PHE A 1 284 ? -26.012 -3.362 43.470 1.00 81.31 284 PHE A C 1
ATOM 2225 O O . PHE A 1 284 ? -25.229 -3.997 44.177 1.00 81.31 284 PHE A O 1
ATOM 2232 N N . ALA A 1 285 ? -25.621 -2.419 42.616 1.00 77.44 285 ALA A N 1
ATOM 2233 C CA . ALA A 1 285 ? -24.233 -2.015 42.491 1.00 77.44 285 ALA A CA 1
ATOM 2234 C C . ALA A 1 285 ? -23.782 -1.292 43.763 1.00 77.44 285 ALA A C 1
ATOM 2236 O O . ALA A 1 285 ? -24.444 -0.369 44.242 1.00 77.44 285 ALA A O 1
ATOM 2237 N N . TYR A 1 286 ? -22.627 -1.699 44.275 1.00 79.75 286 TYR A N 1
ATOM 2238 C CA . TYR A 1 286 ? -21.888 -0.968 45.295 1.00 79.75 286 TYR A CA 1
ATOM 2239 C C . TYR A 1 286 ? -20.658 -0.338 44.629 1.00 79.75 286 TYR A C 1
ATOM 2241 O O . TYR A 1 286 ? -20.248 -0.795 43.561 1.00 79.75 286 TYR A O 1
ATOM 2249 N N . PRO A 1 287 ? -20.041 0.699 45.216 1.00 75.88 287 PRO A N 1
ATOM 2250 C CA . PRO A 1 287 ? -18.777 1.220 44.708 1.00 75.88 287 PRO A CA 1
ATOM 2251 C C . PRO A 1 287 ? -17.737 0.094 44.615 1.00 75.88 287 PRO A C 1
ATOM 2253 O O . PRO A 1 287 ? -17.340 -0.483 45.630 1.00 75.88 287 PRO A O 1
ATOM 2256 N N . HIS A 1 288 ? -17.322 -0.248 43.395 1.00 70.31 288 HIS A N 1
ATOM 2257 C CA . HIS A 1 288 ? -16.368 -1.323 43.148 1.00 70.31 288 HIS A CA 1
ATOM 2258 C C . HIS A 1 288 ? -14.983 -0.717 42.928 1.00 70.31 288 HIS A C 1
ATOM 2260 O O . HIS A 1 288 ? -14.792 0.102 42.033 1.00 70.31 288 HIS A O 1
ATOM 2266 N N . MET A 1 289 ? -14.004 -1.134 43.733 1.00 72.88 289 MET A N 1
ATOM 2267 C CA . MET A 1 289 ? -12.599 -0.775 43.540 1.00 72.88 289 MET A CA 1
ATOM 2268 C C . MET A 1 289 ? -11.792 -2.029 43.226 1.00 72.88 289 MET A C 1
ATOM 2270 O O . MET A 1 289 ? -11.772 -2.972 44.015 1.00 72.88 289 MET A O 1
ATOM 2274 N N . GLN A 1 290 ? -11.109 -2.036 42.083 1.00 65.44 290 GLN A N 1
ATOM 2275 C CA . GLN A 1 290 ? -10.153 -3.084 41.749 1.00 65.44 290 GLN A CA 1
ATOM 2276 C C . GLN A 1 290 ? -8.762 -2.644 42.203 1.00 65.44 290 GLN A C 1
ATOM 2278 O O . GLN A 1 290 ? -8.175 -1.720 41.642 1.00 65.44 290 GLN A O 1
ATOM 2283 N N . MET A 1 291 ? -8.228 -3.309 43.225 1.00 71.00 291 MET A N 1
ATOM 2284 C CA . MET A 1 291 ? -6.838 -3.117 43.630 1.00 71.00 291 MET A CA 1
ATOM 2285 C C . MET A 1 291 ? -5.938 -3.960 42.729 1.00 71.00 291 MET A C 1
ATOM 2287 O O . MET A 1 291 ? -6.027 -5.186 42.730 1.00 71.00 291 MET A O 1
ATOM 2291 N N . VAL A 1 292 ? -5.069 -3.303 41.964 1.00 74.19 292 VAL A N 1
ATOM 2292 C CA . VAL A 1 292 ? -4.005 -3.969 41.207 1.00 74.19 292 VAL A CA 1
ATOM 2293 C C . VAL A 1 292 ? -2.738 -3.928 42.066 1.00 74.19 292 VAL A C 1
ATOM 2295 O O . VAL A 1 292 ? -2.188 -2.843 42.266 1.00 74.19 292 VAL A O 1
ATOM 2298 N N . PRO A 1 293 ? -2.281 -5.059 42.634 1.00 69.06 293 PRO A N 1
ATOM 2299 C CA . PRO A 1 293 ? -1.047 -5.071 43.409 1.00 69.06 293 PRO A CA 1
ATOM 2300 C C . PRO A 1 2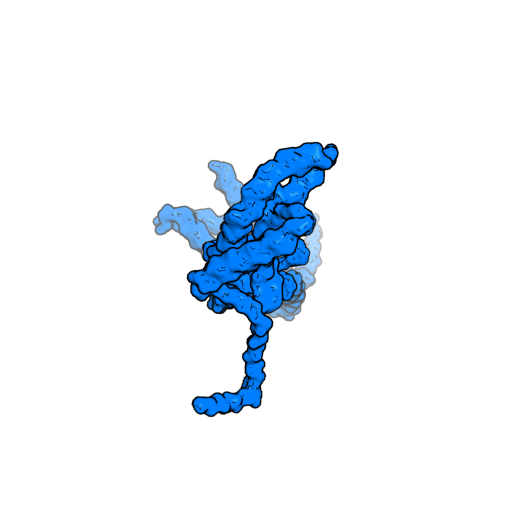93 ? 0.152 -4.774 42.496 1.00 69.06 293 PRO A C 1
ATOM 2302 O O . PRO A 1 293 ? 0.290 -5.362 41.425 1.00 69.06 293 PRO A O 1
ATOM 2305 N N . SER A 1 294 ? 1.021 -3.853 42.925 1.00 63.31 294 SER A N 1
ATOM 2306 C CA . SER A 1 294 ? 2.280 -3.555 42.233 1.00 63.31 294 SER A CA 1
ATOM 2307 C C . SER A 1 294 ? 3.220 -4.764 42.308 1.00 63.31 294 SER A C 1
ATOM 2309 O O . SER A 1 294 ? 3.333 -5.395 43.362 1.00 63.31 294 SER A O 1
ATOM 2311 N N . ALA A 1 295 ? 3.901 -5.076 41.201 1.00 61.81 295 ALA A N 1
ATOM 2312 C CA . ALA A 1 295 ? 4.726 -6.276 41.017 1.00 61.81 295 ALA A CA 1
ATOM 2313 C C . ALA A 1 295 ? 5.879 -6.437 42.036 1.00 61.81 295 ALA A C 1
ATOM 2315 O O . ALA A 1 295 ? 6.450 -7.519 42.143 1.00 61.81 295 ALA A O 1
ATOM 2316 N N . ASP A 1 296 ? 6.179 -5.399 42.821 1.00 55.47 296 ASP A N 1
ATOM 2317 C CA . ASP A 1 296 ? 7.308 -5.354 43.757 1.00 55.47 296 ASP A CA 1
ATOM 2318 C C . ASP A 1 296 ? 7.003 -5.812 45.194 1.00 55.47 296 ASP A C 1
ATOM 2320 O O . ASP A 1 296 ? 7.876 -5.781 46.063 1.00 55.47 296 ASP A O 1
ATOM 2324 N N . LYS A 1 297 ? 5.786 -6.286 45.487 1.00 52.00 297 LYS A N 1
ATOM 2325 C CA . LYS A 1 297 ? 5.505 -6.953 46.768 1.00 52.00 297 LYS A CA 1
ATOM 2326 C C . LYS A 1 297 ? 4.731 -8.244 46.558 1.00 52.00 297 LYS A C 1
ATOM 2328 O O . LYS A 1 297 ? 3.511 -8.242 46.425 1.00 52.00 297 LYS A O 1
ATOM 2333 N N . LYS A 1 298 ? 5.451 -9.372 46.637 1.00 45.50 298 LYS A N 1
ATOM 2334 C CA . LYS A 1 298 ? 4.870 -10.668 47.013 1.00 45.50 298 LYS A CA 1
ATOM 2335 C C . LYS A 1 298 ? 4.236 -10.512 48.394 1.00 45.50 298 LYS A C 1
ATOM 2337 O O . LYS A 1 298 ? 4.905 -10.656 49.413 1.00 45.50 298 LYS A O 1
ATOM 2342 N N . VAL A 1 299 ? 2.949 -10.193 48.430 1.00 53.72 299 VAL A N 1
ATOM 2343 C CA . VAL A 1 299 ? 2.155 -10.336 49.645 1.00 53.72 299 VAL A CA 1
ATOM 2344 C C . VAL A 1 299 ? 1.909 -11.829 49.804 1.00 53.72 299 VAL A C 1
ATOM 2346 O O . VAL A 1 299 ? 1.186 -12.445 49.023 1.00 53.72 299 VAL A O 1
ATOM 2349 N N . SER A 1 300 ? 2.580 -12.423 50.786 1.00 46.22 300 SER A N 1
ATOM 2350 C CA . SER A 1 300 ? 2.267 -13.756 51.278 1.00 46.22 300 SER A CA 1
ATOM 2351 C C . SER A 1 300 ? 0.836 -13.737 51.808 1.00 46.22 300 SER A C 1
ATOM 2353 O O . SER A 1 300 ? 0.574 -13.209 52.889 1.00 46.22 300 SER A O 1
ATOM 2355 N N . VAL A 1 301 ? -0.098 -14.284 51.037 1.00 45.06 301 VAL A N 1
ATOM 2356 C CA . VAL A 1 301 ? -1.422 -14.620 51.551 1.00 45.06 301 VAL A CA 1
ATOM 2357 C C . VAL A 1 301 ? -1.222 -15.802 52.498 1.00 45.06 301 VAL A C 1
ATOM 2359 O O . VAL A 1 301 ? -0.970 -16.924 52.060 1.00 45.06 301 VAL A O 1
ATOM 2362 N N . VAL A 1 302 ? -1.238 -15.523 53.803 1.00 43.44 302 VAL A N 1
ATOM 2363 C CA . VAL A 1 302 ? -1.410 -16.556 54.827 1.00 43.44 302 VAL A CA 1
ATOM 2364 C C . VAL A 1 302 ? -2.849 -17.051 54.705 1.00 43.44 302 VAL A C 1
ATOM 2366 O O . VAL A 1 302 ? -3.773 -16.249 54.585 1.00 43.44 302 VAL A O 1
ATOM 2369 N N . ARG A 1 303 ? -2.967 -18.376 54.626 1.00 37.00 303 ARG A N 1
ATOM 2370 C CA . ARG A 1 303 ? -4.201 -19.151 54.477 1.00 37.00 303 ARG A CA 1
ATOM 2371 C C . ARG A 1 303 ? -5.216 -18.873 55.577 1.00 37.00 303 ARG A C 1
ATOM 2373 O O . ARG A 1 303 ? -4.770 -18.701 56.732 1.00 37.00 303 ARG A O 1
#

Radius of gyration: 43.19 Å; Cα contacts (8 Å, |Δi|>4): 215; chains: 1; bounding box: 95×53×108 Å

pLDDT: mean 76.82, std 13.27, range [32.59, 95.81]

Nearest PDB structures (foldseek):
  3udc-assembly1_G  TM=2.779E-01  e=6.670E-05  Caldanaerobacter subterraneus subsp. tengcongensis MB4
  7uw5-assembly1_A  TM=2.505E-01  e=4.522E-05  Escherichia coli K-12
  4age-assembly1_C  TM=3.073E-01  e=5.503E-04  Escherichia coli
  4agf-assembly1_G  TM=3.073E-01  e=6.149E-04  Escherichia coli
  6vxm-assembly1_A  TM=2.760E-01  e=5.503E-04  Arabidopsis thaliana

Secondary structure (DSSP, 8-state):
-HHHHHHHHHHHHHHHHHHHHHHHHHHHTTSSPPTTS------GGGGTTHHHHHHHHHHHHHHHHHHHHHHHHHHTTT-S-HHHHHHHHHHHHHHHHHHHHHHHHHHHHHTTSHHHHHHHHHHHHHHHHHHHHHHHHHHHHHHHHHHHHHT-S-TT-EEEETTEEEEEEEEETTEEEEEE---SS------S---SHHHHHHHHHHHHTHHHHHHHHHHHHTT-S-HHHHTTS-SS-EEEEEE-SSSEEEEEE----GGGHHHHHHHHHHHHHHHHHT-TT-------------TT-------